Protein AF-A0A0G4L465-F1 (afdb_monomer_lite)

Organism: Verticillium longisporum (NCBI:txid100787)

Radius of gyration: 21.68 Å; chains: 1; bounding box: 48×67×60 Å

Secondary structure (DSSP, 8-state):
--TTTT------HHHHS---TTSHHHHHHHHHHGGGHHHHHHH-S---EE--SSSTTGGGHHHHHHHHHHHTTS--GGGGTTTTTS-HHHHHHHHHHHHHHHHHHHHHHHHHHHHHHHHHHHHT--HHHHHHHHHHHHSGGGG-TTHHHHHHHS-TT-EEEETT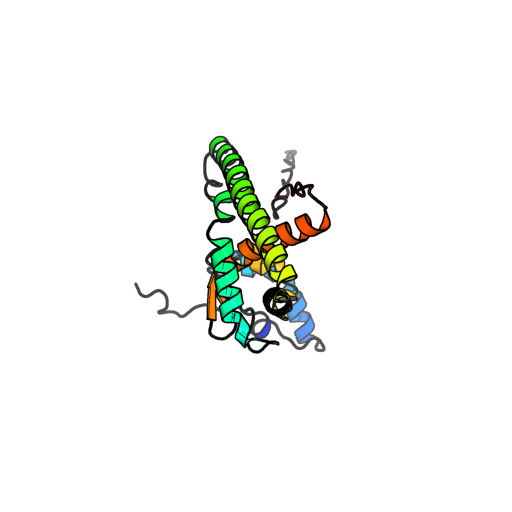EEEEHHHHHHHHHHHHHHHHHHHTTT---------S----------------

pLDDT: mean 81.12, std 19.26, range [26.03, 95.69]

Foldseek 3Di:
DPPAPPHDDDDDCVPQQQPPCPDPVNVVRCVVCVVCLLVCLQPDPAFAAELEEDFPPSVCVVVLLVVLQVLLVQQFPVQLCVCVVPDPVVNVVSNVVNVVSNVVSLVVSLVVVVVVLVVCVVVVNNDPNVVSNVRSCVGVSVVDPCNCSSLVSHDQQHWYDYPPDIDGSRSVVRSVVSVVQSVVCVVPVHDRPPPPVPPPDPPPPPPPPPDPDDDD

InterPro domains:
  IPR010730 Heterokaryon incompatibility [PF06985] (9-150)
  IPR052895 Heterokaryon Regulation/Transcriptional Modulator [PTHR24148] (9-182)

Structure (mmCIF, N/CA/C/O backbone):
data_AF-A0A0G4L465-F1
#
_entry.id   AF-A0A0G4L465-F1
#
loop_
_atom_site.group_PDB
_atom_site.id
_atom_site.type_symbol
_atom_site.label_atom_id
_atom_site.label_alt_id
_atom_site.label_comp_id
_atom_site.label_asym_id
_atom_site.label_entity_id
_atom_site.label_seq_id
_atom_site.pdbx_PDB_ins_code
_atom_site.Cartn_x
_atom_site.Cartn_y
_atom_site.Cartn_z
_atom_site.occupancy
_atom_site.B_iso_or_equiv
_atom_site.auth_seq_id
_atom_site.auth_comp_id
_atom_site.auth_asym_id
_atom_site.auth_atom_id
_atom_site.pdbx_PDB_model_num
ATOM 1 N N . MET A 1 1 ? -15.811 -5.642 -27.545 1.00 45.50 1 MET A N 1
ATOM 2 C CA . MET A 1 1 ? -14.504 -5.423 -28.207 1.00 45.50 1 MET A CA 1
ATOM 3 C C . MET A 1 1 ? -13.456 -6.043 -27.291 1.00 45.50 1 MET A C 1
ATOM 5 O O . MET A 1 1 ? -13.443 -5.670 -26.129 1.00 45.50 1 MET A O 1
ATOM 9 N N . ALA A 1 2 ? -12.711 -7.069 -27.718 1.00 57.12 2 ALA A N 1
ATOM 10 C CA . ALA A 1 2 ? -11.757 -7.751 -26.832 1.00 57.12 2 ALA A CA 1
ATOM 11 C C . ALA A 1 2 ? -10.508 -6.862 -26.661 1.00 57.12 2 ALA A C 1
ATOM 13 O O . ALA A 1 2 ? -9.849 -6.601 -27.668 1.00 57.12 2 ALA A O 1
ATOM 14 N N . PRO A 1 3 ? -10.192 -6.378 -25.447 1.00 59.38 3 PRO A N 1
ATOM 15 C CA . PRO A 1 3 ? -9.228 -5.291 -25.228 1.00 59.38 3 PRO A CA 1
ATOM 16 C C . PRO A 1 3 ? -7.754 -5.639 -25.513 1.00 59.38 3 PRO A C 1
ATOM 18 O O . PRO A 1 3 ? -6.896 -4.788 -25.330 1.00 59.38 3 PRO A O 1
ATOM 21 N N . PHE A 1 4 ? -7.445 -6.851 -25.990 1.00 69.94 4 PHE A N 1
ATOM 22 C CA . PHE A 1 4 ? -6.069 -7.359 -26.089 1.00 69.94 4 PHE A CA 1
ATOM 23 C C . PHE A 1 4 ? -5.689 -7.934 -27.462 1.00 69.94 4 PHE A C 1
ATOM 25 O O . PHE A 1 4 ? -4.715 -8.672 -27.570 1.00 69.94 4 PHE A O 1
ATOM 32 N N . LYS A 1 5 ? -6.439 -7.623 -28.530 1.00 72.12 5 LYS A N 1
ATOM 33 C CA . LYS A 1 5 ? -6.144 -8.161 -29.876 1.00 72.12 5 LYS A CA 1
ATOM 34 C C . LYS A 1 5 ? -4.782 -7.733 -30.441 1.00 72.12 5 LYS A C 1
ATOM 36 O O . LYS A 1 5 ? -4.246 -8.450 -31.276 1.00 72.12 5 LYS A O 1
ATOM 41 N N . GLU A 1 6 ? -4.238 -6.608 -29.985 1.00 81.75 6 GLU A N 1
ATOM 42 C CA . GLU A 1 6 ? -2.957 -6.052 -30.451 1.00 81.75 6 GLU A CA 1
ATOM 43 C C . GLU A 1 6 ? -1.819 -6.222 -29.425 1.00 81.75 6 GLU A C 1
ATOM 45 O O . GLU A 1 6 ? -0.728 -5.690 -29.606 1.00 81.75 6 GLU A O 1
ATOM 50 N N . GLY A 1 7 ? -2.050 -6.999 -28.358 1.00 82.25 7 GLY A N 1
ATOM 51 C CA . GLY A 1 7 ? -1.103 -7.156 -27.254 1.00 82.25 7 GLY A CA 1
ATOM 52 C C . GLY A 1 7 ? -1.156 -6.007 -26.242 1.00 82.25 7 GLY A C 1
ATOM 53 O O . GLY A 1 7 ? -1.948 -5.072 -26.365 1.00 82.25 7 GLY A O 1
ATOM 54 N N . ILE A 1 8 ? -0.335 -6.112 -25.197 1.00 87.50 8 ILE A N 1
ATOM 55 C CA . ILE A 1 8 ? -0.194 -5.093 -24.151 1.00 87.50 8 ILE A CA 1
ATOM 56 C C . ILE A 1 8 ? 1.273 -4.724 -23.982 1.00 87.50 8 ILE A C 1
ATOM 58 O O . ILE A 1 8 ? 2.155 -5.578 -24.076 1.00 87.50 8 ILE A O 1
ATOM 62 N N . TRP A 1 9 ? 1.528 -3.452 -23.696 1.00 89.19 9 TRP A N 1
ATOM 63 C CA . TRP A 1 9 ? 2.852 -2.996 -23.298 1.00 89.19 9 TRP A CA 1
ATOM 64 C C . TRP A 1 9 ? 3.051 -3.287 -21.814 1.00 89.19 9 TRP A C 1
ATOM 66 O O . TRP A 1 9 ? 2.321 -2.763 -20.974 1.00 89.19 9 TRP A O 1
ATOM 76 N N . LEU A 1 10 ? 4.041 -4.122 -21.502 1.00 90.69 10 LEU A N 1
ATOM 77 C CA . LEU A 1 10 ? 4.487 -4.381 -20.139 1.00 90.69 10 LEU A CA 1
ATOM 78 C C . LEU A 1 10 ? 5.849 -3.723 -19.936 1.00 90.69 10 LEU A C 1
ATOM 80 O O . LEU A 1 10 ? 6.749 -3.883 -20.760 1.00 90.69 10 LEU A O 1
ATOM 84 N N . TRP A 1 11 ? 5.999 -3.013 -18.824 1.00 92.50 11 TRP A N 1
ATOM 85 C CA . TRP A 1 11 ? 7.274 -2.454 -18.405 1.00 92.50 11 TRP A CA 1
ATOM 86 C C . TRP A 1 11 ? 7.660 -3.016 -17.036 1.00 92.50 11 TRP A C 1
ATOM 88 O O . TRP A 1 11 ? 6.838 -3.060 -16.124 1.00 92.50 11 TRP A O 1
ATOM 98 N N . ASN A 1 12 ? 8.908 -3.457 -16.911 1.00 90.00 12 ASN A N 1
ATOM 99 C CA . ASN A 1 12 ? 9.509 -3.981 -15.688 1.00 90.00 12 ASN A CA 1
ATOM 100 C C . ASN A 1 12 ? 10.978 -3.544 -15.688 1.00 90.00 12 ASN A C 1
ATOM 102 O O . ASN A 1 12 ? 11.689 -3.857 -16.638 1.00 90.00 12 ASN A O 1
ATOM 106 N N . ASP A 1 13 ? 11.445 -2.840 -14.660 1.00 88.00 13 ASP A N 1
ATOM 107 C CA . ASP A 1 13 ? 12.835 -2.371 -14.558 1.00 88.00 13 ASP A CA 1
ATOM 108 C C . ASP A 1 13 ? 13.862 -3.500 -14.724 1.00 88.00 13 ASP A C 1
ATOM 110 O O . ASP A 1 13 ? 14.855 -3.315 -15.426 1.00 88.00 13 ASP A O 1
ATOM 114 N N . ALA A 1 14 ? 13.600 -4.685 -14.167 1.00 87.00 14 ALA A N 1
ATOM 115 C CA . ALA A 1 14 ? 14.484 -5.844 -14.271 1.00 87.00 14 ALA A CA 1
ATOM 116 C C . ALA A 1 14 ? 14.668 -6.343 -15.717 1.00 87.00 14 ALA A C 1
ATOM 118 O O . ALA A 1 14 ? 15.694 -6.942 -16.028 1.00 87.00 14 ALA A O 1
ATOM 119 N N . LEU A 1 15 ? 13.693 -6.089 -16.599 1.00 89.12 15 LEU A N 1
ATOM 120 C CA . LEU A 1 15 ? 13.710 -6.522 -18.003 1.00 89.12 15 LEU A CA 1
ATOM 121 C C . LEU A 1 15 ? 14.000 -5.375 -18.980 1.00 89.12 15 LEU A C 1
ATOM 123 O O . LEU A 1 15 ? 14.606 -5.583 -20.028 1.00 89.12 15 LEU A O 1
ATOM 127 N N . CYS A 1 16 ? 13.535 -4.170 -18.661 1.00 90.44 16 CYS A N 1
ATOM 128 C CA . CYS A 1 16 ? 13.549 -3.012 -19.549 1.00 90.44 16 CYS A CA 1
ATOM 129 C C . CYS A 1 16 ? 14.758 -2.090 -19.336 1.00 90.44 16 CYS A C 1
ATOM 131 O O . CYS A 1 16 ? 14.972 -1.197 -20.158 1.00 90.44 16 CYS A O 1
ATOM 133 N N . ILE A 1 17 ? 15.522 -2.272 -18.254 1.00 89.12 17 ILE A N 1
ATOM 134 C CA . ILE A 1 17 ? 16.765 -1.539 -17.986 1.00 89.12 17 ILE A CA 1
ATOM 135 C C . ILE A 1 17 ? 17.938 -2.504 -18.103 1.00 89.12 17 ILE A C 1
ATOM 137 O O . ILE A 1 17 ? 17.899 -3.612 -17.565 1.00 89.12 17 ILE A O 1
ATOM 141 N N . ASN A 1 18 ? 19.009 -2.071 -18.770 1.00 91.00 18 ASN A N 1
ATOM 142 C CA . ASN A 1 18 ? 20.242 -2.845 -18.793 1.00 91.00 18 ASN A CA 1
ATOM 143 C C . ASN A 1 18 ? 20.867 -2.928 -17.383 1.00 91.00 18 ASN A C 1
ATOM 145 O O . ASN A 1 18 ? 21.387 -1.944 -16.854 1.00 91.00 18 ASN A O 1
ATOM 149 N N . GLN A 1 19 ? 20.847 -4.131 -16.803 1.00 88.38 19 GLN A N 1
ATOM 150 C CA . GLN A 1 19 ? 21.352 -4.436 -15.460 1.00 88.38 19 GLN A CA 1
ATOM 151 C C . GLN A 1 19 ? 22.886 -4.594 -15.391 1.00 88.38 19 GLN A C 1
ATOM 153 O O . GLN A 1 19 ? 23.422 -4.950 -14.348 1.00 88.38 19 GLN A O 1
ATOM 158 N N . GLN A 1 20 ? 23.631 -4.362 -16.477 1.00 91.81 20 GLN A N 1
ATOM 159 C CA . GLN A 1 20 ? 25.097 -4.464 -16.484 1.00 91.81 20 GLN A CA 1
ATOM 160 C C . GLN A 1 20 ? 25.759 -3.190 -15.937 1.00 91.81 20 GLN A C 1
ATOM 162 O O . GLN A 1 20 ? 26.352 -2.413 -16.691 1.00 91.81 20 GLN A O 1
ATOM 167 N N . TYR A 1 21 ? 25.672 -2.998 -14.618 1.00 86.75 21 TYR A N 1
ATOM 168 C CA . TYR A 1 21 ? 26.148 -1.811 -13.888 1.00 86.75 21 TYR A CA 1
ATOM 169 C C . TYR A 1 21 ? 27.647 -1.500 -14.052 1.00 86.75 21 TYR A C 1
ATOM 171 O O . TYR A 1 21 ? 28.074 -0.386 -13.772 1.00 86.75 21 TYR A O 1
ATOM 179 N N . GLU A 1 22 ? 28.448 -2.455 -14.521 1.00 93.06 22 GLU A N 1
ATOM 180 C CA . GLU A 1 22 ? 29.900 -2.301 -14.696 1.00 93.06 22 GLU A CA 1
ATOM 181 C C . GLU A 1 22 ? 30.302 -1.899 -16.124 1.00 93.06 22 GLU A C 1
ATOM 183 O O . GLU A 1 22 ? 31.450 -1.536 -16.376 1.00 93.06 22 GLU A O 1
ATOM 188 N N . THR A 1 23 ? 29.369 -1.952 -17.079 1.00 94.81 23 THR A N 1
ATOM 189 C CA . THR A 1 23 ? 29.648 -1.653 -18.490 1.00 94.81 23 THR A CA 1
ATOM 190 C C . THR A 1 23 ? 29.252 -0.224 -18.844 1.00 94.81 23 THR A C 1
ATOM 192 O O . THR A 1 23 ? 28.237 0.288 -18.370 1.00 94.81 23 THR A O 1
ATOM 195 N N . GLU A 1 24 ? 29.993 0.413 -19.754 1.00 94.06 24 GLU A N 1
ATOM 196 C CA . GLU A 1 24 ? 29.655 1.758 -20.245 1.00 94.06 24 GLU A CA 1
ATOM 197 C C . GLU A 1 24 ? 28.245 1.807 -20.861 1.00 94.06 24 GLU A C 1
ATOM 199 O O . GLU A 1 24 ? 27.477 2.738 -20.612 1.00 94.06 24 GLU A O 1
ATOM 204 N N . ALA A 1 25 ? 27.873 0.776 -21.626 1.00 91.19 25 ALA A N 1
ATOM 205 C CA . ALA A 1 25 ? 26.551 0.671 -22.234 1.00 91.19 25 ALA A CA 1
ATOM 206 C C . ALA A 1 25 ? 25.431 0.566 -21.183 1.00 91.19 25 ALA A C 1
ATOM 208 O O . ALA A 1 25 ? 24.398 1.221 -21.333 1.00 91.19 25 ALA A O 1
ATOM 209 N N . GLY A 1 26 ? 25.638 -0.217 -20.118 1.00 92.19 26 GLY A N 1
ATOM 210 C CA . GLY A 1 26 ? 24.690 -0.338 -19.009 1.00 92.19 26 GLY A CA 1
ATOM 211 C C . GLY A 1 26 ? 24.535 0.968 -18.236 1.00 92.19 26 GLY A C 1
ATOM 212 O O . GLY A 1 26 ? 23.417 1.456 -18.074 1.00 92.19 26 GLY A O 1
ATOM 213 N N . LEU A 1 27 ? 25.649 1.602 -17.863 1.00 91.75 27 LEU A N 1
ATOM 214 C CA . LEU A 1 27 ? 25.648 2.899 -17.179 1.00 91.75 27 LEU A CA 1
ATOM 215 C C . LEU A 1 27 ? 24.933 3.986 -17.998 1.00 91.75 27 LEU A C 1
ATOM 217 O O . LEU A 1 27 ? 24.146 4.764 -17.455 1.00 91.75 27 LEU A O 1
ATOM 221 N N . LYS A 1 28 ? 25.159 4.023 -19.318 1.00 93.44 28 LYS A N 1
ATOM 222 C CA . LYS A 1 28 ? 24.514 4.984 -20.223 1.00 93.44 28 LYS A CA 1
ATOM 223 C C . LYS A 1 28 ? 23.006 4.759 -20.342 1.00 93.44 28 LYS A C 1
ATOM 225 O O . LYS A 1 28 ? 22.253 5.734 -20.364 1.00 93.44 28 LYS A O 1
ATOM 230 N N . ASP A 1 29 ? 22.555 3.507 -20.426 1.00 92.06 29 ASP A N 1
ATOM 231 C CA . ASP A 1 29 ? 21.123 3.200 -20.470 1.00 92.06 29 ASP A CA 1
ATOM 232 C C . ASP A 1 29 ? 20.434 3.558 -19.148 1.00 92.06 29 ASP A C 1
ATOM 234 O O . ASP A 1 29 ? 19.411 4.241 -19.156 1.00 92.06 29 ASP A O 1
ATOM 238 N N . GLN A 1 30 ? 21.037 3.218 -18.009 1.00 87.19 30 GLN A N 1
ATOM 239 C CA . GLN A 1 30 ? 20.513 3.579 -16.690 1.00 87.19 30 GLN A CA 1
ATOM 240 C C . GLN A 1 30 ? 20.402 5.096 -16.517 1.00 87.19 30 GLN A C 1
ATOM 242 O O . GLN A 1 30 ? 19.341 5.598 -16.150 1.00 87.19 30 GLN A O 1
ATOM 247 N N . ALA A 1 31 ? 21.446 5.853 -16.869 1.00 90.25 31 ALA A N 1
ATOM 248 C CA . ALA A 1 31 ? 21.413 7.316 -16.813 1.00 90.25 31 ALA A CA 1
ATOM 249 C C . ALA A 1 31 ? 20.266 7.920 -17.649 1.00 90.25 31 ALA A C 1
ATOM 251 O O . ALA A 1 31 ? 19.737 8.978 -17.306 1.00 90.25 31 ALA A O 1
ATOM 252 N N . ARG A 1 32 ? 19.850 7.235 -18.723 1.00 90.69 32 ARG A N 1
ATOM 253 C CA . ARG A 1 32 ? 18.713 7.625 -19.563 1.00 90.69 32 ARG A CA 1
ATOM 254 C C . ARG A 1 32 ? 17.363 7.180 -18.990 1.00 90.69 32 ARG A C 1
ATOM 256 O O . ARG A 1 32 ? 16.398 7.928 -19.117 1.00 90.69 32 ARG A O 1
ATOM 263 N N . GLN A 1 33 ? 17.274 5.990 -18.399 1.00 89.44 33 GLN A N 1
ATOM 264 C CA . GLN A 1 33 ? 16.018 5.385 -17.936 1.00 89.44 33 GLN A CA 1
ATOM 265 C C . GLN A 1 33 ? 15.588 5.867 -16.545 1.00 89.44 33 GLN A C 1
ATOM 267 O O . GLN A 1 33 ? 14.407 6.134 -16.335 1.00 89.44 33 GLN A O 1
ATOM 272 N N . LEU A 1 34 ? 16.519 6.041 -15.599 1.00 87.12 34 LEU A N 1
ATOM 273 C CA . LEU A 1 34 ? 16.191 6.419 -14.214 1.00 87.12 34 LEU A CA 1
ATOM 274 C C . LEU A 1 34 ? 15.403 7.748 -14.114 1.00 87.12 34 LEU A C 1
ATOM 276 O O . LEU A 1 34 ? 14.466 7.822 -13.318 1.00 87.12 34 LEU A O 1
ATOM 280 N N . PRO A 1 35 ? 15.666 8.787 -14.936 1.00 90.25 35 PRO A N 1
ATOM 281 C CA . PRO A 1 35 ? 14.833 9.993 -14.951 1.00 90.25 35 PRO A CA 1
ATOM 282 C C . PRO A 1 35 ? 13.395 9.768 -15.450 1.00 90.25 35 PRO A C 1
ATOM 284 O O . PRO A 1 35 ? 12.509 10.574 -15.156 1.00 90.25 35 PRO A O 1
ATOM 287 N N . LEU A 1 36 ? 13.147 8.694 -16.207 1.00 91.50 36 LEU A N 1
ATOM 288 C CA . LEU A 1 36 ? 11.851 8.396 -16.822 1.00 91.50 36 LEU A CA 1
ATOM 289 C C . LEU A 1 36 ? 10.892 7.660 -15.882 1.00 91.50 36 LEU A C 1
ATOM 291 O O . LEU A 1 36 ? 9.701 7.625 -16.168 1.00 91.50 36 LEU A O 1
ATOM 295 N N . MET A 1 37 ? 11.360 7.134 -14.748 1.00 89.38 37 MET A N 1
ATOM 296 C CA . MET A 1 37 ? 10.556 6.321 -13.820 1.00 89.38 37 MET A CA 1
ATOM 297 C C . MET A 1 37 ? 9.232 6.988 -13.430 1.00 89.38 37 MET A C 1
ATOM 299 O O . MET A 1 37 ? 8.157 6.409 -13.570 1.00 89.38 37 MET A O 1
ATOM 303 N N . SER A 1 38 ? 9.296 8.260 -13.035 1.00 87.00 38 SER A N 1
ATOM 304 C CA . SER A 1 38 ? 8.104 9.035 -12.670 1.00 87.00 38 SER A CA 1
ATOM 305 C C . SER A 1 38 ? 7.128 9.266 -13.832 1.00 87.00 38 SER A C 1
ATOM 307 O O . SER A 1 38 ? 5.939 9.487 -13.601 1.00 87.00 38 SER A O 1
ATOM 309 N N . VAL A 1 39 ? 7.620 9.249 -15.075 1.00 92.44 39 VAL A N 1
ATOM 310 C CA . VAL A 1 39 ? 6.803 9.363 -16.289 1.00 92.44 39 VAL A CA 1
ATOM 311 C C . VAL A 1 39 ? 6.156 8.019 -16.598 1.00 92.44 39 VAL A C 1
ATOM 313 O O . VAL A 1 39 ? 4.959 7.986 -16.863 1.00 92.44 39 VAL A O 1
ATOM 316 N N . ILE A 1 40 ? 6.917 6.929 -16.491 1.00 93.19 40 ILE A N 1
ATOM 317 C CA . ILE A 1 40 ? 6.459 5.559 -16.742 1.00 93.19 40 ILE A CA 1
ATOM 318 C C . ILE A 1 40 ? 5.296 5.210 -15.813 1.00 93.19 40 ILE A C 1
ATOM 320 O O . ILE A 1 40 ? 4.210 4.914 -16.301 1.00 93.19 40 ILE A O 1
ATOM 324 N N . TYR A 1 41 ? 5.468 5.335 -14.492 1.00 93.06 41 TYR A N 1
ATOM 325 C CA . TYR A 1 41 ? 4.393 5.010 -13.546 1.00 93.06 41 TYR A CA 1
ATOM 326 C C . TYR A 1 41 ? 3.167 5.917 -13.711 1.00 93.06 41 TYR A C 1
ATOM 328 O O . TYR A 1 41 ? 2.040 5.456 -13.585 1.00 93.06 41 TYR A O 1
ATOM 336 N N . ARG A 1 42 ? 3.363 7.199 -14.046 1.00 90.88 42 ARG A N 1
ATOM 337 C CA . ARG A 1 42 ? 2.257 8.147 -14.267 1.00 90.88 42 ARG A CA 1
ATOM 338 C C . ARG A 1 42 ? 1.453 7.844 -15.532 1.00 90.88 42 ARG A C 1
ATOM 340 O O . ARG A 1 42 ? 0.269 8.157 -15.580 1.00 90.88 42 ARG A O 1
ATOM 347 N N . GLN A 1 43 ? 2.107 7.344 -16.576 1.00 92.50 43 GLN A N 1
ATOM 348 C CA . GLN A 1 43 ? 1.474 7.036 -17.862 1.00 92.50 43 GLN A CA 1
ATOM 349 C C . GLN A 1 43 ? 0.985 5.588 -17.951 1.00 92.50 43 GLN A C 1
ATOM 351 O O . GLN A 1 43 ? 0.262 5.252 -18.888 1.00 92.50 43 GLN A O 1
ATOM 356 N N . ALA A 1 44 ? 1.368 4.733 -17.002 1.00 93.06 44 ALA A N 1
ATOM 357 C CA . ALA A 1 44 ? 0.903 3.361 -16.938 1.00 93.06 44 ALA A CA 1
ATOM 358 C C . ALA A 1 44 ? -0.623 3.321 -16.772 1.00 93.06 44 ALA A C 1
ATOM 360 O O . ALA A 1 44 ? -1.185 3.971 -15.894 1.00 93.06 44 ALA A O 1
ATOM 361 N N . GLY A 1 45 ? -1.300 2.529 -17.608 1.00 90.38 45 GLY A N 1
ATOM 362 C CA . GLY A 1 45 ? -2.745 2.314 -17.475 1.00 90.38 45 GLY A CA 1
ATOM 363 C C . GLY A 1 45 ? -3.112 1.501 -16.230 1.00 90.38 45 GLY A C 1
ATOM 364 O O . GLY A 1 45 ? -4.214 1.634 -15.707 1.00 90.38 45 GLY A O 1
ATOM 365 N N . ASN A 1 46 ? -2.191 0.664 -15.752 1.00 91.69 46 ASN A N 1
ATOM 366 C CA . ASN A 1 46 ? -2.297 -0.039 -14.484 1.00 91.69 46 ASN A CA 1
ATOM 367 C C . ASN A 1 46 ? -0.892 -0.324 -13.942 1.00 91.69 46 ASN A C 1
ATOM 369 O O . ASN A 1 46 ? 0.044 -0.515 -14.722 1.00 91.69 46 ASN A O 1
ATOM 373 N N . ILE A 1 47 ? -0.762 -0.389 -12.621 1.00 95.00 47 ILE A N 1
ATOM 374 C CA . ILE A 1 47 ? 0.466 -0.801 -11.941 1.00 95.00 47 ILE A CA 1
ATOM 375 C C . ILE A 1 47 ? 0.174 -2.132 -11.267 1.00 95.00 47 ILE A C 1
ATOM 377 O O . ILE A 1 47 ? -0.813 -2.270 -10.550 1.00 95.00 47 ILE A O 1
ATOM 381 N N . ILE A 1 48 ? 1.023 -3.115 -11.538 1.00 94.69 48 ILE A N 1
ATOM 382 C CA . ILE A 1 48 ? 0.941 -4.437 -10.935 1.00 94.69 48 ILE A CA 1
ATOM 383 C C . ILE A 1 48 ? 2.065 -4.525 -9.913 1.00 94.69 48 ILE A C 1
ATOM 385 O O . ILE A 1 48 ? 3.239 -4.468 -10.278 1.00 94.69 48 ILE A O 1
ATOM 389 N N . ILE A 1 49 ? 1.699 -4.649 -8.642 1.00 94.81 49 ILE A N 1
ATOM 390 C CA . ILE A 1 49 ? 2.654 -4.758 -7.548 1.00 94.81 49 ILE A CA 1
ATOM 391 C C . ILE A 1 49 ? 3.036 -6.225 -7.405 1.00 94.81 49 ILE A C 1
ATOM 393 O O . ILE A 1 49 ? 2.182 -7.074 -7.178 1.00 94.81 49 ILE A O 1
ATOM 397 N N . HIS A 1 50 ? 4.321 -6.534 -7.521 1.00 92.00 50 HIS A N 1
ATOM 398 C CA . HIS A 1 50 ? 4.820 -7.894 -7.351 1.00 92.00 50 HIS A CA 1
ATOM 399 C C . HIS A 1 50 ? 5.686 -7.966 -6.094 1.00 92.00 50 HIS A C 1
ATOM 401 O O . HIS A 1 50 ? 6.901 -7.759 -6.151 1.00 92.00 50 HIS A O 1
ATOM 407 N N . ALA A 1 51 ? 5.063 -8.281 -4.959 1.00 89.31 51 ALA A N 1
ATOM 408 C CA . ALA A 1 51 ? 5.735 -8.364 -3.664 1.00 89.31 51 ALA A CA 1
ATOM 409 C C . ALA A 1 51 ? 6.618 -9.618 -3.513 1.00 89.31 51 ALA A C 1
ATOM 411 O O . ALA A 1 51 ? 7.400 -9.709 -2.569 1.00 89.31 51 ALA A O 1
ATOM 412 N N . GLY A 1 52 ? 6.553 -10.547 -4.475 1.00 81.56 52 GLY A N 1
ATOM 413 C CA . GLY A 1 52 ? 7.347 -11.777 -4.481 1.00 81.56 52 GLY A CA 1
ATOM 414 C C . GLY A 1 52 ? 6.710 -12.902 -3.667 1.00 81.56 52 GLY A C 1
ATOM 415 O O . GLY A 1 52 ? 5.828 -12.663 -2.846 1.00 81.56 52 GLY A O 1
ATOM 416 N N . GLY A 1 53 ? 7.164 -14.129 -3.915 1.00 74.88 53 GLY A N 1
ATOM 417 C CA . GLY A 1 53 ? 6.847 -15.329 -3.132 1.00 74.88 53 GLY A CA 1
ATOM 418 C C . GLY A 1 53 ? 8.134 -16.040 -2.704 1.00 74.88 53 GLY A C 1
ATOM 419 O O . GLY A 1 53 ? 9.218 -15.691 -3.177 1.00 74.88 53 GLY A O 1
ATOM 420 N N . GLY A 1 54 ? 8.021 -17.017 -1.809 1.00 63.03 54 GLY A N 1
ATOM 421 C CA . GLY A 1 54 ? 9.129 -17.832 -1.307 1.00 63.03 54 GLY A CA 1
ATOM 422 C C . GLY A 1 54 ? 10.100 -17.106 -0.371 1.00 63.03 54 GLY A C 1
ATOM 423 O O . GLY A 1 54 ? 11.260 -17.505 -0.281 1.00 63.03 54 GLY A O 1
ATOM 424 N N . TYR A 1 55 ? 9.664 -16.027 0.290 1.00 63.41 55 TYR A N 1
ATOM 425 C CA . TYR A 1 55 ? 10.435 -15.395 1.369 1.00 63.41 55 TYR A CA 1
ATOM 426 C C . TYR A 1 55 ? 10.247 -16.172 2.689 1.00 63.41 55 TYR A C 1
ATOM 428 O O . TYR A 1 55 ? 9.439 -17.098 2.737 1.00 63.41 55 TYR A O 1
ATOM 436 N N . HIS A 1 56 ? 11.005 -15.858 3.747 1.00 59.62 56 HIS A N 1
ATOM 437 C CA . HIS A 1 56 ? 10.846 -16.521 5.053 1.00 59.62 56 HIS A CA 1
ATOM 438 C C . HIS A 1 56 ? 9.361 -16.573 5.468 1.00 59.62 56 HIS A C 1
ATOM 440 O O . HIS A 1 56 ? 8.650 -15.586 5.294 1.00 59.62 56 HIS A O 1
ATOM 446 N N . HIS A 1 57 ? 8.896 -17.741 5.930 1.00 64.31 57 HIS A N 1
ATOM 447 C CA . HIS A 1 57 ? 7.504 -17.977 6.340 1.00 64.31 57 HIS A CA 1
ATOM 448 C C . HIS A 1 57 ? 6.434 -17.600 5.288 1.00 64.31 57 HIS A C 1
ATOM 450 O O . HIS A 1 57 ? 5.356 -17.118 5.625 1.00 64.31 57 HIS A O 1
ATOM 456 N N . ASP A 1 58 ? 6.684 -17.860 3.993 1.00 74.44 58 ASP A N 1
ATOM 457 C CA . ASP A 1 58 ? 5.700 -17.577 2.927 1.00 74.44 58 ASP A CA 1
ATOM 458 C C . ASP A 1 58 ? 4.354 -18.306 3.119 1.00 74.44 58 ASP A C 1
ATOM 460 O O . ASP A 1 58 ? 3.341 -17.847 2.590 1.00 74.44 58 ASP A O 1
ATOM 464 N N . GLU A 1 59 ? 4.337 -19.388 3.908 1.00 83.69 59 GLU A N 1
ATOM 465 C CA . GLU A 1 59 ? 3.136 -20.129 4.328 1.00 83.69 59 GLU A CA 1
ATOM 466 C C . GLU A 1 59 ? 2.100 -19.239 5.034 1.00 83.69 59 GLU A C 1
ATOM 468 O O . GLU A 1 59 ? 0.903 -19.498 4.920 1.00 83.69 59 GLU A O 1
ATOM 473 N N . ASP A 1 60 ? 2.540 -18.151 5.675 1.00 87.56 60 ASP A N 1
ATOM 474 C CA . ASP A 1 60 ? 1.670 -17.209 6.388 1.00 87.56 60 ASP A CA 1
ATOM 475 C C . ASP A 1 60 ? 1.157 -16.069 5.515 1.00 87.56 60 ASP A C 1
ATOM 477 O O . ASP A 1 60 ? 0.269 -15.319 5.920 1.00 87.56 60 ASP A O 1
ATOM 481 N N . THR A 1 61 ? 1.680 -15.925 4.297 1.00 89.75 61 THR A N 1
ATOM 482 C CA . THR A 1 61 ? 1.253 -14.877 3.360 1.00 89.75 61 THR A CA 1
ATOM 483 C C . THR A 1 61 ? -0.263 -14.846 3.137 1.00 89.75 61 THR A C 1
ATOM 485 O O . THR A 1 61 ? -0.812 -13.744 3.176 1.00 89.75 61 THR A O 1
ATOM 488 N N . PRO A 1 62 ? -0.975 -15.981 2.937 1.00 91.62 62 PRO A N 1
ATOM 489 C CA . PRO A 1 62 ? -2.434 -15.960 2.845 1.00 91.62 62 PRO A CA 1
ATOM 490 C C . PRO A 1 62 ? -3.079 -15.312 4.069 1.00 91.62 62 PRO A C 1
ATOM 492 O O . PRO A 1 62 ? -3.883 -14.395 3.920 1.00 91.62 62 PRO A O 1
ATOM 495 N N . TRP A 1 63 ? -2.664 -15.731 5.268 1.00 91.62 63 TRP A N 1
ATOM 496 C CA . TRP A 1 63 ? -3.193 -15.204 6.521 1.00 91.62 63 TRP A CA 1
ATOM 497 C C . TRP A 1 63 ? -2.896 -13.708 6.676 1.00 91.62 63 TRP A C 1
ATOM 499 O O . TRP A 1 63 ? -3.794 -12.940 7.007 1.00 91.62 63 TRP A O 1
ATOM 509 N N . VAL A 1 64 ? -1.673 -13.261 6.367 1.00 92.31 64 VAL A N 1
ATOM 510 C CA . VAL A 1 64 ? -1.304 -11.837 6.425 1.00 92.31 64 VAL A CA 1
ATOM 511 C C . VAL A 1 64 ? -2.180 -11.002 5.490 1.00 92.31 64 VAL A C 1
ATOM 513 O O . VAL A 1 64 ? -2.661 -9.937 5.877 1.00 92.31 64 VAL A O 1
ATOM 516 N N . LEU A 1 65 ? -2.402 -11.464 4.257 1.00 92.94 65 LEU A N 1
ATOM 517 C CA . LEU A 1 65 ? -3.227 -10.743 3.290 1.00 92.94 65 LEU A CA 1
ATOM 518 C C . LEU A 1 65 ? -4.704 -10.717 3.700 1.00 92.94 65 LEU A C 1
ATOM 520 O O . LEU A 1 65 ? -5.346 -9.674 3.563 1.00 92.94 65 LEU A O 1
ATOM 524 N N . GLU A 1 66 ? -5.231 -11.824 4.227 1.00 93.06 66 GLU A N 1
ATOM 525 C CA . GLU A 1 66 ? -6.579 -11.887 4.801 1.00 93.06 66 GLU A CA 1
ATOM 526 C C . GLU A 1 66 ? -6.726 -10.932 5.988 1.00 93.06 66 GLU A C 1
ATOM 528 O O . GLU A 1 66 ? -7.673 -10.147 6.028 1.00 93.06 66 GLU A O 1
ATOM 533 N N . TYR A 1 67 ? -5.750 -10.918 6.896 1.00 92.69 67 TYR A N 1
ATOM 534 C CA . TYR A 1 67 ? -5.732 -10.030 8.052 1.00 92.69 67 TYR A CA 1
ATOM 535 C C . TYR A 1 67 ? -5.701 -8.553 7.637 1.00 92.69 67 TYR A C 1
ATOM 537 O O . TYR A 1 67 ? -6.532 -7.761 8.081 1.00 92.69 67 TYR A O 1
ATOM 545 N N . LEU A 1 68 ? -4.802 -8.166 6.722 1.00 94.19 68 LEU A N 1
ATOM 546 C CA . LEU A 1 68 ? -4.733 -6.799 6.187 1.00 94.19 68 LEU A CA 1
ATOM 547 C C . LEU A 1 68 ? -6.042 -6.391 5.493 1.00 94.19 68 LEU A C 1
ATOM 549 O O . LEU A 1 68 ? -6.480 -5.241 5.601 1.00 94.19 68 LEU A O 1
ATOM 553 N N . GLN A 1 69 ? -6.690 -7.329 4.801 1.00 93.00 69 GLN A N 1
ATOM 554 C CA . GLN A 1 69 ? -7.995 -7.104 4.195 1.00 93.00 69 GLN A CA 1
ATOM 555 C C . GLN A 1 69 ? -9.077 -6.874 5.247 1.00 93.00 69 GLN A C 1
ATOM 557 O O . GLN A 1 69 ? -9.831 -5.912 5.101 1.00 93.00 69 GLN A O 1
ATOM 562 N N . GLU A 1 70 ? -9.136 -7.705 6.289 1.00 91.56 70 GLU A N 1
ATOM 563 C CA . GLU A 1 70 ? -10.105 -7.619 7.383 1.00 91.56 70 GLU A CA 1
ATOM 564 C C . GLU A 1 70 ? -10.011 -6.275 8.113 1.00 91.56 70 GLU A C 1
ATOM 566 O O . GLU A 1 70 ? -11.002 -5.543 8.212 1.00 91.56 70 GLU A O 1
ATOM 571 N N . ILE A 1 71 ? -8.810 -5.895 8.552 1.00 90.88 71 ILE A N 1
ATOM 572 C CA . ILE A 1 71 ? -8.616 -4.644 9.293 1.00 90.88 71 ILE A CA 1
ATOM 573 C C . ILE A 1 71 ? -8.851 -3.418 8.396 1.00 90.88 71 ILE A C 1
ATOM 575 O O . ILE A 1 71 ? -9.381 -2.399 8.840 1.00 90.88 71 ILE A O 1
ATOM 579 N N . GLY A 1 72 ? -8.535 -3.530 7.103 1.00 89.81 72 GLY A N 1
ATOM 580 C CA . GLY A 1 72 ? -8.706 -2.470 6.112 1.00 89.81 72 GLY A CA 1
ATOM 581 C C . GLY A 1 72 ? -10.135 -2.302 5.577 1.00 89.81 72 GLY A C 1
ATOM 582 O O . GLY A 1 72 ? -10.379 -1.366 4.810 1.00 89.81 72 GLY A O 1
ATOM 583 N N . VAL A 1 73 ? -11.103 -3.163 5.935 1.00 87.00 73 VAL A N 1
ATOM 584 C CA . VAL A 1 73 ? -12.482 -3.083 5.396 1.00 87.00 73 VAL A CA 1
ATOM 585 C C . VAL A 1 73 ? -13.139 -1.738 5.717 1.00 87.00 73 VAL A C 1
ATOM 587 O O . VAL A 1 73 ? -13.783 -1.136 4.845 1.00 87.00 73 VAL A O 1
ATOM 590 N N . ASN A 1 74 ? -12.953 -1.269 6.955 1.00 85.81 74 ASN A N 1
ATOM 591 C CA . ASN A 1 74 ? -13.613 -0.083 7.505 1.00 85.81 74 ASN A CA 1
ATOM 592 C C . ASN A 1 74 ? -12.739 1.182 7.474 1.00 85.81 74 ASN A C 1
ATOM 594 O O . ASN A 1 74 ? -13.222 2.260 7.812 1.00 85.81 74 ASN A O 1
ATOM 598 N N . TYR A 1 75 ? -11.480 1.080 7.041 1.00 91.44 75 TYR A N 1
ATOM 599 C CA . TYR A 1 75 ? -10.543 2.202 6.963 1.00 91.44 75 TYR A CA 1
ATOM 600 C C . TYR A 1 75 ? -10.131 2.470 5.510 1.00 91.44 75 TYR A C 1
ATOM 602 O O . TYR A 1 75 ? -9.017 2.174 5.100 1.00 91.44 75 TYR A O 1
ATOM 610 N N . ARG A 1 76 ? -11.051 2.998 4.692 1.00 89.81 76 ARG A N 1
ATOM 611 C CA . ARG A 1 76 ? -10.807 3.214 3.252 1.00 89.81 76 ARG A CA 1
ATOM 612 C C . ARG A 1 76 ? -10.228 4.594 2.974 1.00 89.81 76 ARG A C 1
ATOM 614 O O . ARG A 1 76 ? -10.977 5.564 2.863 1.00 89.81 76 ARG A O 1
ATOM 621 N N . THR A 1 77 ? -8.914 4.697 2.826 1.00 89.69 77 THR A N 1
ATOM 622 C CA . THR A 1 77 ? -8.257 6.004 2.647 1.00 89.69 77 THR A CA 1
ATOM 623 C C . THR A 1 77 ? -8.630 6.717 1.344 1.00 89.69 77 THR A C 1
ATOM 625 O O . THR A 1 77 ? -8.618 7.943 1.301 1.00 89.69 77 THR A O 1
ATOM 628 N N . GLU A 1 78 ? -9.077 5.998 0.312 1.00 87.50 78 GLU A N 1
ATOM 629 C CA . GLU A 1 78 ? -9.581 6.591 -0.937 1.00 87.50 78 GLU A CA 1
ATOM 630 C C . GLU A 1 78 ? -10.835 7.436 -0.717 1.00 87.50 78 GLU A C 1
ATOM 632 O O . GLU A 1 78 ? -11.112 8.347 -1.496 1.00 87.50 78 GLU A O 1
ATOM 637 N N . TYR A 1 79 ? -11.579 7.172 0.362 1.00 86.38 79 TYR A N 1
ATOM 638 C CA . TYR A 1 79 ? -12.707 8.009 0.749 1.00 86.38 79 TYR A CA 1
ATOM 639 C C . TYR A 1 79 ? -12.273 9.442 1.063 1.00 86.38 79 TYR A C 1
ATOM 641 O O . TYR A 1 79 ? -13.090 10.342 0.983 1.00 86.38 79 TYR A O 1
ATOM 649 N N . TYR A 1 80 ? -11.001 9.698 1.372 1.00 87.06 80 TYR A N 1
ATOM 650 C CA . TYR A 1 80 ? -10.512 11.059 1.571 1.00 87.06 80 TYR A CA 1
ATOM 651 C C . TYR A 1 80 ? -10.551 11.885 0.274 1.00 87.06 80 TYR A C 1
ATOM 653 O O . TYR A 1 80 ? -10.977 13.039 0.2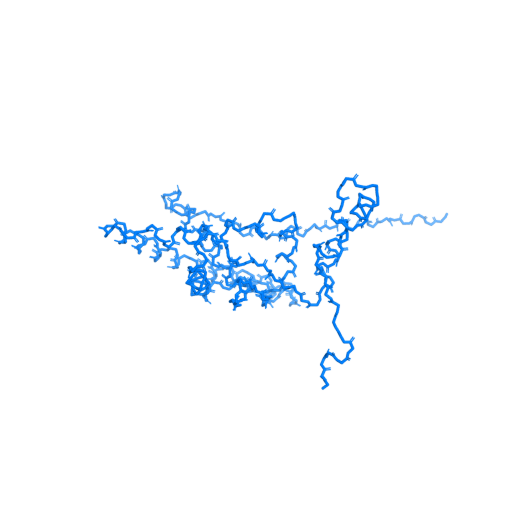81 1.00 87.06 80 TYR A O 1
ATOM 661 N N . GLU A 1 81 ? -10.167 11.277 -0.851 1.00 85.38 81 GLU A N 1
ATOM 662 C CA . GLU A 1 81 ? -9.973 11.955 -2.143 1.00 85.38 81 GLU A CA 1
ATOM 663 C C . GLU A 1 81 ? -11.159 11.772 -3.110 1.00 85.38 81 GLU A C 1
ATOM 665 O O . GLU A 1 81 ? -11.161 12.320 -4.211 1.00 85.38 81 GLU A O 1
ATOM 670 N N . ALA A 1 82 ? -12.207 11.040 -2.709 1.00 88.62 82 ALA A N 1
ATOM 671 C CA . ALA A 1 82 ? -13.300 10.636 -3.602 1.00 88.62 82 ALA A CA 1
ATOM 672 C C . ALA A 1 82 ? -14.043 11.800 -4.294 1.00 88.62 82 ALA A C 1
ATOM 674 O O . ALA A 1 82 ? -14.572 11.615 -5.390 1.00 88.62 82 ALA A O 1
ATOM 675 N N . LEU A 1 83 ? -14.073 12.996 -3.689 1.00 91.88 83 LEU A N 1
ATOM 676 C CA . LEU A 1 83 ? -14.705 14.200 -4.254 1.00 91.88 83 LEU A CA 1
ATOM 677 C C . LEU A 1 83 ? -13.707 15.309 -4.614 1.00 91.88 83 LEU A C 1
ATOM 679 O O . LEU A 1 83 ? -14.095 16.468 -4.746 1.00 91.88 83 LEU A O 1
ATOM 683 N N . ASP A 1 84 ? -12.435 14.981 -4.834 1.00 90.06 84 ASP A N 1
ATOM 684 C CA . ASP A 1 84 ? -11.409 15.969 -5.198 1.00 90.06 84 ASP A CA 1
ATOM 685 C C . ASP A 1 84 ? -11.676 16.683 -6.533 1.00 90.06 84 ASP A C 1
ATOM 687 O O . ASP A 1 84 ? -11.155 17.772 -6.776 1.00 90.06 84 ASP A O 1
ATOM 691 N N . HIS A 1 85 ? -12.503 16.089 -7.394 1.00 91.12 85 HIS A N 1
ATOM 692 C CA . HIS A 1 85 ? -12.937 16.678 -8.663 1.00 91.12 85 HIS A CA 1
ATOM 693 C C . HIS A 1 85 ? -14.191 17.560 -8.546 1.00 91.12 85 HIS A C 1
ATOM 695 O O . HIS A 1 85 ? -14.598 18.164 -9.538 1.00 91.12 85 HIS A O 1
ATOM 701 N N . ALA A 1 86 ? -14.824 17.619 -7.371 1.00 93.38 86 ALA A N 1
ATOM 702 C CA . ALA A 1 86 ? -15.996 18.454 -7.137 1.00 93.38 86 ALA A CA 1
ATOM 703 C C . ALA A 1 86 ? -15.622 19.943 -7.005 1.00 93.38 86 ALA A C 1
ATOM 705 O O . ALA A 1 86 ? -14.452 20.330 -7.032 1.00 93.38 86 ALA A O 1
ATOM 706 N N . GLU A 1 87 ? -16.635 20.800 -6.842 1.00 95.69 87 GLU A N 1
ATOM 707 C CA . GLU A 1 87 ? -16.420 22.211 -6.509 1.00 95.69 87 GLU A CA 1
ATOM 708 C C . GLU A 1 87 ? -15.523 22.339 -5.256 1.00 95.69 87 GLU A C 1
ATOM 710 O O . GLU A 1 87 ? -15.699 21.562 -4.313 1.00 95.69 87 GLU A O 1
ATOM 715 N N . PRO A 1 88 ? -14.588 23.313 -5.189 1.00 95.19 88 PRO A N 1
ATOM 716 C CA . PRO A 1 88 ? -13.640 23.431 -4.078 1.00 95.19 88 PRO A CA 1
ATOM 717 C C . PRO A 1 88 ? -14.256 23.404 -2.672 1.00 95.19 88 PRO A C 1
ATOM 719 O O . PRO A 1 88 ? -13.655 22.857 -1.749 1.00 95.19 88 PRO A O 1
ATOM 722 N N . THR A 1 89 ? -15.445 23.981 -2.500 1.00 95.56 89 THR A N 1
ATOM 723 C CA . THR A 1 89 ? -16.204 23.976 -1.240 1.00 95.56 89 THR A CA 1
ATOM 724 C C . THR A 1 89 ? -16.669 22.568 -0.871 1.00 95.56 89 THR A C 1
ATOM 726 O O . THR A 1 89 ? -16.420 22.116 0.244 1.00 95.56 89 THR A O 1
ATOM 729 N N . ILE A 1 90 ? -17.258 21.843 -1.825 1.00 94.44 90 ILE A N 1
ATOM 730 C CA . ILE A 1 90 ? -17.707 20.453 -1.667 1.00 94.44 90 ILE A CA 1
ATOM 731 C C . ILE A 1 90 ? -16.515 19.536 -1.384 1.00 94.44 90 ILE A C 1
ATOM 733 O O . ILE A 1 90 ? -16.559 18.761 -0.431 1.00 94.44 90 ILE A O 1
ATOM 737 N N . ALA A 1 91 ? -15.436 19.654 -2.163 1.00 93.00 91 ALA A N 1
ATOM 738 C CA . ALA A 1 91 ? -14.218 18.871 -1.971 1.00 93.00 91 ALA A CA 1
ATOM 739 C C . ALA A 1 91 ? -13.619 19.097 -0.570 1.00 93.00 91 ALA A C 1
ATOM 741 O O . ALA A 1 91 ? -13.232 18.147 0.110 1.00 93.00 91 ALA A O 1
ATOM 742 N N . HIS A 1 92 ? -13.593 20.350 -0.100 1.00 93.75 92 HIS A N 1
ATOM 743 C CA . HIS A 1 92 ? -13.123 20.687 1.242 1.00 93.75 92 HIS A CA 1
ATOM 744 C C . HIS A 1 92 ? -14.006 20.081 2.341 1.00 93.75 92 HIS A C 1
ATOM 746 O O . HIS A 1 92 ? -13.488 19.409 3.234 1.00 93.75 92 HIS A O 1
ATOM 752 N N . SER A 1 93 ? -15.326 20.280 2.269 1.00 94.50 93 SER A N 1
ATOM 753 C CA . SER A 1 93 ? -16.272 19.722 3.243 1.00 94.50 93 SER A CA 1
ATOM 754 C C . SER A 1 93 ? -16.225 18.195 3.278 1.00 94.50 93 SER A C 1
ATOM 756 O O . SER A 1 93 ? -16.266 17.602 4.353 1.00 94.50 93 SER A O 1
ATOM 758 N N . HIS A 1 94 ? -16.082 17.557 2.117 1.00 94.44 94 HIS A N 1
ATOM 759 C CA . HIS A 1 94 ? -15.937 16.113 2.012 1.00 94.44 94 HIS A CA 1
ATOM 760 C C . HIS A 1 94 ? -14.660 15.611 2.678 1.00 94.44 94 HIS A C 1
ATOM 762 O O . HIS A 1 94 ? -14.741 14.718 3.513 1.00 94.44 94 HIS A O 1
ATOM 768 N N . ARG A 1 95 ? -13.498 16.205 2.372 1.00 93.19 95 ARG A N 1
ATOM 769 C CA . ARG A 1 95 ? -12.225 15.830 3.009 1.00 93.19 95 ARG A CA 1
ATOM 770 C C . ARG A 1 95 ? -12.295 15.947 4.525 1.00 93.19 95 ARG A C 1
ATOM 772 O O . ARG A 1 95 ? -11.843 15.046 5.219 1.00 93.19 95 ARG A O 1
ATOM 779 N N . PHE A 1 96 ? -12.899 17.022 5.032 1.00 93.19 96 PHE A N 1
ATOM 780 C CA . PHE A 1 96 ? -13.093 17.207 6.468 1.00 93.19 96 PHE A CA 1
ATOM 781 C C . PHE A 1 96 ? -13.955 16.092 7.078 1.00 93.19 96 PHE A C 1
ATOM 783 O O . PHE A 1 96 ? -13.576 15.493 8.084 1.00 93.19 96 PHE A O 1
ATOM 790 N N . GLN A 1 97 ? -15.085 15.758 6.449 1.00 93.56 97 GLN A N 1
ATOM 791 C CA . GLN A 1 97 ? -15.946 14.675 6.925 1.00 93.56 97 GLN A CA 1
ATOM 792 C C . GLN A 1 97 ? -15.254 13.308 6.831 1.00 93.56 97 GLN A C 1
ATOM 794 O O . GLN A 1 97 ? -15.320 12.518 7.771 1.00 93.56 97 GLN A O 1
ATOM 799 N N . ALA A 1 98 ? -14.573 13.034 5.720 1.00 93.31 98 ALA A N 1
ATOM 800 C CA . ALA A 1 98 ? -13.814 11.811 5.508 1.00 93.31 98 ALA A CA 1
ATOM 801 C C . ALA A 1 98 ? -12.714 11.644 6.556 1.00 93.31 98 ALA A C 1
ATOM 803 O O . ALA A 1 98 ? -12.554 10.557 7.101 1.00 93.31 98 ALA A O 1
ATOM 804 N N . GLU A 1 99 ? -12.005 12.721 6.899 1.00 93.00 99 GLU A N 1
ATOM 805 C CA . GLU A 1 99 ? -11.002 12.716 7.962 1.00 93.00 99 GLU A CA 1
ATOM 806 C C . GLU A 1 99 ? -11.601 12.304 9.309 1.00 93.00 99 GLU A C 1
ATOM 808 O O . GLU A 1 99 ? -11.033 11.467 10.009 1.00 93.00 99 GLU A O 1
ATOM 813 N N . ILE A 1 100 ? -12.761 12.864 9.663 1.00 91.56 100 ILE A N 1
ATOM 814 C CA . ILE A 1 100 ? -13.458 12.539 10.910 1.00 91.56 100 ILE A CA 1
ATOM 815 C C . ILE A 1 100 ? -13.854 11.061 10.936 1.00 91.56 100 ILE A C 1
ATOM 817 O O . ILE A 1 100 ? -13.596 10.381 11.929 1.00 91.56 100 ILE A O 1
ATOM 821 N N . GLU A 1 101 ? -14.469 10.556 9.867 1.00 92.44 101 GLU A N 1
ATOM 822 C CA . GLU A 1 101 ? -14.924 9.164 9.813 1.00 92.44 101 GLU A CA 1
ATOM 823 C C . GLU A 1 101 ? -13.754 8.175 9.815 1.00 92.44 101 GLU A C 1
ATOM 825 O O . GLU A 1 101 ? -13.776 7.197 10.563 1.00 92.44 101 GLU A O 1
ATOM 830 N N . LEU A 1 102 ? -12.682 8.467 9.075 1.00 93.06 102 LEU A N 1
ATOM 831 C CA . LEU A 1 102 ? -11.469 7.650 9.084 1.00 93.06 102 LEU A CA 1
ATOM 832 C C . LEU A 1 102 ? -10.811 7.639 10.465 1.00 93.06 102 LEU A C 1
ATOM 834 O O . LEU A 1 102 ? -10.440 6.573 10.952 1.00 93.06 102 LEU A O 1
ATOM 838 N N . LYS A 1 103 ? -10.716 8.790 11.140 1.00 91.88 103 LYS A N 1
ATOM 839 C CA . LYS A 1 103 ? -10.180 8.865 12.508 1.00 91.88 103 LYS A CA 1
ATOM 840 C C . LYS A 1 103 ? -11.009 8.050 13.495 1.00 91.88 103 LYS A C 1
ATOM 842 O O . LYS A 1 103 ? -10.434 7.354 14.327 1.00 91.88 103 LYS A O 1
ATOM 847 N N . LYS A 1 104 ? -12.342 8.098 13.399 1.00 92.19 104 LYS A N 1
ATOM 848 C CA . LYS A 1 104 ? -13.231 7.265 14.225 1.00 92.19 104 LYS A CA 1
ATOM 849 C C . LYS A 1 104 ? -13.008 5.775 13.966 1.00 92.19 104 LYS A C 1
ATOM 851 O O . LYS A 1 104 ? -12.871 5.021 14.924 1.00 92.19 104 LYS A O 1
ATOM 856 N N . ALA A 1 105 ? -12.943 5.365 12.698 1.00 92.50 105 ALA A N 1
ATOM 857 C CA . ALA A 1 105 ? -12.730 3.970 12.316 1.00 92.50 105 ALA A CA 1
ATOM 858 C C . ALA A 1 105 ? -11.369 3.446 12.797 1.00 92.50 105 ALA A C 1
ATOM 860 O O . ALA A 1 105 ? -11.309 2.399 13.440 1.00 92.50 105 ALA A O 1
ATOM 861 N N . ALA A 1 106 ? -10.295 4.208 12.563 1.00 93.31 106 ALA A N 1
ATOM 862 C CA . ALA A 1 106 ? -8.961 3.873 13.053 1.00 93.31 106 ALA A CA 1
ATOM 863 C C . ALA A 1 106 ? -8.940 3.761 14.576 1.00 93.31 106 ALA A C 1
ATOM 865 O O . ALA A 1 106 ? -8.374 2.817 15.115 1.00 93.31 106 ALA A O 1
ATOM 866 N N . ARG A 1 107 ? -9.595 4.695 15.273 1.00 91.38 107 ARG A N 1
ATOM 867 C CA . ARG A 1 107 ? -9.655 4.680 16.730 1.00 91.38 107 ARG A CA 1
ATOM 868 C C . ARG A 1 107 ? -10.342 3.439 17.277 1.00 91.38 107 ARG A C 1
ATOM 870 O O . ARG A 1 107 ? -9.773 2.772 18.134 1.00 91.38 107 ARG A O 1
ATOM 877 N N . ALA A 1 108 ? -11.522 3.122 16.753 1.00 91.75 108 ALA A N 1
ATOM 878 C CA . ALA A 1 108 ? -12.266 1.938 17.162 1.00 91.75 108 ALA A CA 1
ATOM 879 C C . ALA A 1 108 ? -11.450 0.653 16.944 1.00 91.75 108 ALA A C 1
ATOM 881 O O . ALA A 1 108 ? -11.425 -0.214 17.815 1.00 91.75 108 ALA A O 1
ATOM 882 N N . TRP A 1 109 ? -10.748 0.551 15.811 1.00 93.50 109 TRP A N 1
ATOM 883 C CA . TRP A 1 109 ? -9.903 -0.604 15.523 1.00 93.50 109 TRP A CA 1
ATOM 884 C C . TRP A 1 109 ? -8.677 -0.685 16.445 1.00 93.50 109 TRP A C 1
ATOM 886 O O . TRP A 1 109 ? -8.449 -1.731 17.044 1.00 93.50 109 TRP A O 1
ATOM 896 N N . VAL A 1 110 ? -7.920 0.408 16.616 1.00 91.12 110 VAL A N 1
ATOM 897 C CA . VAL A 1 110 ? -6.708 0.429 17.459 1.00 91.12 110 VAL A CA 1
ATOM 898 C C . VAL A 1 110 ? -7.040 0.100 18.917 1.00 91.12 110 VAL A C 1
ATOM 900 O O . VAL A 1 110 ? -6.328 -0.686 19.538 1.00 91.12 110 VAL A O 1
ATOM 903 N N . GLU A 1 111 ? -8.120 0.664 19.467 1.00 89.69 111 GLU A N 1
ATOM 904 C CA . GLU A 1 111 ? -8.553 0.368 20.840 1.00 89.69 111 GLU A CA 1
ATOM 905 C C . GLU A 1 111 ? -8.916 -1.121 21.007 1.00 89.69 111 GLU A C 1
ATOM 907 O O . GLU A 1 111 ? -8.530 -1.738 22.002 1.00 89.69 111 GLU A O 1
ATOM 912 N N . GLY A 1 112 ? -9.590 -1.715 20.014 1.00 89.44 112 GLY A N 1
ATOM 913 C CA . GLY A 1 112 ? -9.890 -3.150 19.987 1.00 89.44 112 GLY A CA 1
ATOM 914 C C . GLY A 1 112 ? -8.631 -4.018 19.904 1.00 89.44 112 GLY A C 1
ATOM 915 O O . GLY A 1 112 ? -8.435 -4.900 20.739 1.00 89.44 112 GLY A O 1
ATOM 916 N N . ALA A 1 113 ? -7.734 -3.711 18.964 1.00 87.06 113 ALA A N 1
ATOM 917 C CA . ALA A 1 113 ? -6.489 -4.447 18.757 1.00 87.06 113 ALA A CA 1
ATOM 918 C C . ALA A 1 113 ? -5.577 -4.416 19.995 1.00 87.06 113 ALA A C 1
ATOM 920 O O . ALA A 1 113 ? -5.003 -5.437 20.372 1.00 87.06 113 ALA A O 1
ATOM 921 N N . GLN A 1 114 ? -5.481 -3.272 20.684 1.00 84.31 114 GLN A N 1
ATOM 922 C CA . GLN A 1 114 ? -4.730 -3.168 21.938 1.00 84.31 114 GLN A CA 1
ATOM 923 C C . GLN A 1 114 ? -5.302 -4.068 23.037 1.00 84.31 114 GLN A C 1
ATOM 925 O O . GLN A 1 114 ? -4.543 -4.669 23.799 1.00 84.31 114 GLN A O 1
ATOM 93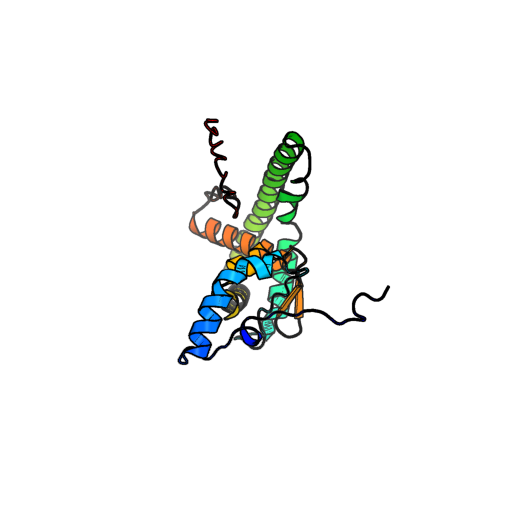0 N N . GLU A 1 115 ? -6.627 -4.158 23.149 1.00 85.62 115 GLU A N 1
ATOM 931 C CA . GLU A 1 115 ? -7.256 -5.028 24.140 1.00 85.62 115 GLU A CA 1
ATOM 932 C C . GLU A 1 115 ? -7.042 -6.509 23.810 1.00 85.62 115 GLU A C 1
ATOM 934 O O . GLU A 1 115 ? -6.725 -7.299 24.702 1.00 85.62 115 GLU A O 1
ATOM 939 N N . ASP A 1 116 ? -7.136 -6.888 22.539 1.00 84.62 116 ASP A N 1
ATOM 940 C CA . ASP A 1 116 ? -6.899 -8.267 22.113 1.00 84.62 116 ASP A CA 1
ATOM 941 C C . ASP A 1 116 ? -5.433 -8.674 22.284 1.00 84.62 116 ASP A C 1
ATOM 943 O O . ASP A 1 116 ? -5.157 -9.745 22.826 1.00 84.62 116 ASP A O 1
ATOM 947 N N . MET A 1 117 ? -4.487 -7.780 21.985 1.00 79.44 117 MET A N 1
ATOM 948 C CA . MET A 1 117 ? -3.068 -8.006 22.265 1.00 79.44 117 MET A CA 1
ATOM 949 C C . MET A 1 117 ? -2.805 -8.169 23.770 1.00 79.44 117 MET A C 1
ATOM 951 O O . MET A 1 117 ? -2.068 -9.064 24.179 1.00 79.44 117 MET A O 1
ATOM 955 N N . ARG A 1 118 ? -3.450 -7.364 24.630 1.00 80.62 118 ARG A N 1
ATOM 956 C CA . ARG A 1 118 ? -3.358 -7.528 26.094 1.00 80.62 118 ARG A CA 1
ATOM 957 C C . ARG A 1 118 ? -3.923 -8.869 26.561 1.00 80.62 118 ARG A C 1
ATOM 959 O O . ARG A 1 118 ? -3.384 -9.445 27.504 1.00 80.62 118 ARG A O 1
ATOM 966 N N . LYS A 1 119 ? -5.003 -9.369 25.949 1.00 83.12 119 LYS A N 1
ATOM 967 C CA . LYS A 1 119 ? -5.551 -10.705 26.246 1.00 83.12 119 LYS A CA 1
ATOM 968 C C . LYS A 1 119 ? -4.590 -11.807 25.813 1.00 83.12 119 LYS A C 1
ATOM 970 O O . LYS A 1 119 ? -4.297 -12.675 26.631 1.00 83.12 119 LYS A O 1
ATOM 975 N N . ALA A 1 120 ? -4.075 -11.741 24.590 1.00 80.00 120 ALA A N 1
ATOM 976 C CA . ALA A 1 120 ? -3.149 -12.731 24.050 1.00 80.00 120 ALA A CA 1
ATOM 977 C C . ALA A 1 120 ? -1.823 -12.762 24.835 1.00 80.00 120 ALA A C 1
ATOM 979 O O . ALA A 1 120 ? -1.322 -13.838 25.149 1.00 80.00 120 ALA A O 1
ATOM 980 N N . ALA A 1 121 ? -1.315 -11.608 25.285 1.00 76.12 121 ALA A N 1
ATOM 981 C CA . ALA A 1 121 ? -0.114 -11.532 26.121 1.00 76.12 121 ALA A CA 1
ATOM 982 C C . ALA A 1 121 ? -0.307 -12.211 27.489 1.00 76.12 121 ALA A C 1
ATOM 984 O O . ALA A 1 121 ? 0.609 -12.845 28.006 1.00 76.12 121 ALA A O 1
ATOM 985 N N . ARG A 1 122 ? -1.517 -12.137 28.070 1.00 78.06 122 ARG A N 1
ATOM 986 C CA . ARG A 1 122 ? -1.865 -12.891 29.292 1.00 78.06 122 ARG A CA 1
ATOM 987 C C . ARG A 1 122 ? -1.910 -14.404 29.059 1.00 78.06 122 ARG A C 1
ATOM 989 O O . ARG A 1 122 ? -1.788 -15.157 30.020 1.00 78.06 122 ARG A O 1
ATOM 996 N N . GLN A 1 123 ? -2.127 -14.829 27.817 1.00 79.81 123 GLN A N 1
ATOM 997 C CA . GLN A 1 123 ? -2.263 -16.229 27.412 1.00 79.81 123 GLN A CA 1
ATOM 998 C C . GLN A 1 123 ? -0.965 -16.810 26.821 1.00 79.81 123 GLN A C 1
ATOM 1000 O O . GLN A 1 123 ? -0.865 -18.026 26.703 1.00 79.81 123 GLN A O 1
ATOM 1005 N N . GLY A 1 124 ? 0.038 -15.971 26.527 1.00 67.69 124 GLY A N 1
ATOM 1006 C CA . GLY A 1 124 ? 1.337 -16.382 25.984 1.00 67.69 124 GLY A CA 1
ATOM 1007 C C . GLY A 1 124 ? 1.352 -16.646 24.472 1.00 67.69 124 GLY A C 1
ATOM 1008 O O . GLY A 1 124 ? 2.204 -17.402 24.022 1.00 67.69 124 GLY A O 1
ATOM 1009 N N . ASP A 1 125 ? 0.427 -16.051 23.709 1.00 67.81 125 ASP A N 1
ATOM 1010 C CA . ASP A 1 125 ? 0.142 -16.395 22.297 1.00 67.81 125 ASP A CA 1
ATOM 1011 C C . ASP A 1 125 ? 0.373 -15.224 21.304 1.00 67.81 125 ASP A C 1
ATOM 1013 O O . ASP A 1 125 ? -0.162 -15.187 20.202 1.00 67.81 125 ASP A O 1
ATOM 1017 N N . THR A 1 126 ? 1.120 -14.186 21.698 1.00 64.19 126 THR A N 1
ATOM 1018 C CA . THR A 1 126 ? 1.192 -12.907 20.951 1.00 64.19 126 THR A CA 1
ATOM 1019 C C . THR A 1 126 ? 2.165 -12.855 19.775 1.00 64.19 126 THR A C 1
ATOM 1021 O O . THR A 1 126 ? 2.126 -11.887 19.014 1.00 64.19 126 THR A O 1
ATOM 1024 N N . ASP A 1 127 ? 3.046 -13.839 19.617 1.00 69.19 127 ASP A N 1
ATOM 1025 C CA . ASP A 1 127 ? 4.261 -13.618 18.823 1.00 69.19 127 ASP A CA 1
ATOM 1026 C C . ASP A 1 127 ? 4.067 -13.919 17.329 1.00 69.19 127 ASP A C 1
ATOM 1028 O O . ASP A 1 127 ? 4.664 -13.251 16.486 1.00 69.19 127 ASP A O 1
ATOM 1032 N N . TYR A 1 128 ? 3.178 -14.854 16.979 1.00 77.31 128 TYR A N 1
ATOM 1033 C CA . TYR A 1 128 ? 3.045 -15.352 15.605 1.00 77.31 128 TYR A CA 1
ATOM 1034 C C . TYR A 1 128 ? 2.588 -14.275 14.610 1.00 77.31 128 TYR A C 1
ATOM 1036 O O . TYR A 1 128 ? 3.261 -14.008 13.620 1.00 77.31 128 TYR A O 1
ATOM 1044 N N . ALA A 1 129 ? 1.486 -13.586 14.918 1.00 81.00 129 ALA A N 1
ATOM 1045 C CA . ALA A 1 129 ? 0.892 -12.571 14.047 1.00 81.00 129 ALA A CA 1
ATOM 1046 C C . ALA A 1 129 ? 1.867 -11.433 13.696 1.00 81.00 129 ALA A C 1
ATOM 1048 O O . ALA A 1 129 ? 1.941 -10.985 12.550 1.00 81.00 129 ALA A O 1
ATOM 1049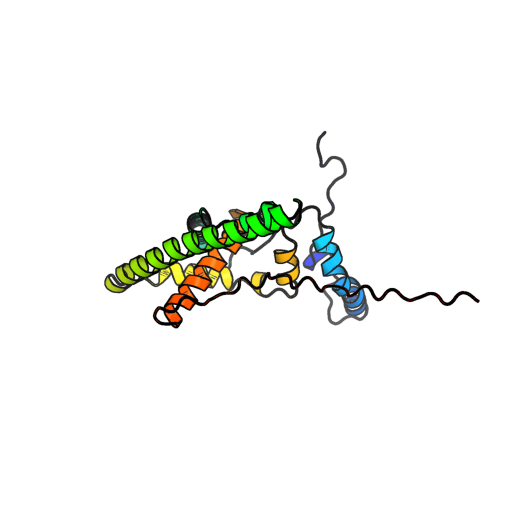 N N . MET A 1 130 ? 2.625 -10.965 14.691 1.00 81.94 130 MET A N 1
ATOM 1050 C CA . MET A 1 130 ? 3.589 -9.880 14.516 1.00 81.94 130 MET A CA 1
ATOM 1051 C C . MET A 1 130 ? 4.798 -10.315 13.687 1.00 81.94 130 MET A C 1
ATOM 1053 O O . MET A 1 130 ? 5.280 -9.522 12.878 1.00 81.94 130 MET A O 1
ATOM 1057 N N . ILE A 1 131 ? 5.265 -11.557 13.860 1.00 84.75 131 ILE A N 1
ATOM 1058 C CA . ILE A 1 131 ? 6.367 -12.123 13.072 1.00 84.75 131 ILE A CA 1
ATOM 1059 C C . ILE A 1 131 ? 5.956 -12.240 11.602 1.00 84.75 131 ILE A C 1
ATOM 1061 O O . ILE A 1 131 ? 6.648 -11.697 10.746 1.00 84.75 131 ILE A O 1
ATOM 1065 N N . SER A 1 132 ? 4.797 -12.831 11.298 1.00 88.62 132 SER A N 1
ATOM 1066 C CA . SER A 1 132 ? 4.352 -12.995 9.906 1.00 88.62 132 SER A CA 1
ATOM 1067 C C . SER A 1 132 ? 4.123 -11.645 9.206 1.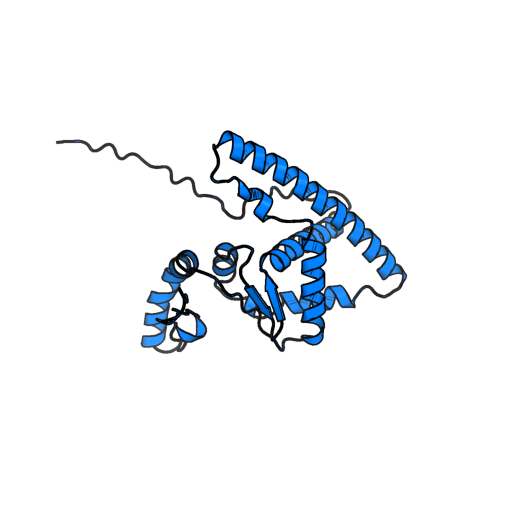00 88.62 132 SER A C 1
ATOM 1069 O O . SER A 1 132 ? 4.458 -11.478 8.031 1.00 88.62 132 SER A O 1
ATOM 1071 N N . LEU A 1 133 ? 3.601 -10.639 9.924 1.00 89.81 133 LEU A N 1
ATOM 1072 C CA . LEU A 1 133 ? 3.485 -9.267 9.410 1.00 89.81 133 LEU A CA 1
ATOM 1073 C C . LEU A 1 133 ? 4.855 -8.632 9.144 1.00 89.81 133 LEU A C 1
ATOM 1075 O O . LEU A 1 133 ? 5.039 -7.989 8.108 1.00 89.81 133 LEU A O 1
ATOM 1079 N N . TYR A 1 134 ? 5.810 -8.806 10.060 1.00 88.69 134 TYR A N 1
ATOM 1080 C CA . TYR A 1 134 ? 7.176 -8.321 9.884 1.00 88.69 134 TYR A CA 1
ATOM 1081 C C . TYR A 1 134 ? 7.829 -8.955 8.654 1.00 88.69 134 TYR A C 1
ATOM 1083 O O . TYR A 1 134 ? 8.289 -8.226 7.778 1.00 88.69 134 TYR A O 1
ATOM 1091 N N . ASP A 1 135 ? 7.779 -10.280 8.530 1.00 88.44 135 ASP A N 1
ATOM 1092 C CA . ASP A 1 135 ? 8.355 -11.019 7.402 1.00 88.44 135 ASP A CA 1
ATOM 1093 C C . ASP A 1 135 ? 7.736 -10.590 6.066 1.00 88.44 135 ASP A C 1
ATOM 1095 O O . ASP A 1 135 ? 8.430 -10.455 5.053 1.00 88.44 135 ASP A O 1
ATOM 1099 N N . PHE A 1 136 ? 6.433 -10.291 6.056 1.00 91.25 136 PHE A N 1
ATOM 1100 C CA . PHE A 1 136 ? 5.765 -9.745 4.882 1.00 91.25 136 PHE A CA 1
ATOM 1101 C C . PHE A 1 136 ? 6.317 -8.373 4.470 1.00 91.25 136 PHE A C 1
ATOM 1103 O O . PHE A 1 136 ? 6.591 -8.167 3.283 1.00 91.25 136 PHE A O 1
ATOM 1110 N N . PHE A 1 137 ? 6.495 -7.443 5.414 1.00 91.62 137 PHE A N 1
ATOM 1111 C CA . PHE A 1 137 ? 7.035 -6.102 5.145 1.00 91.62 137 PHE A CA 1
ATOM 1112 C C . PHE A 1 137 ? 8.568 -6.060 5.026 1.00 91.62 137 PHE A C 1
ATOM 1114 O O . PHE A 1 137 ? 9.110 -5.060 4.551 1.00 91.62 137 PHE A O 1
ATOM 1121 N N . ASP A 1 138 ? 9.267 -7.145 5.365 1.00 89.69 138 ASP A N 1
ATOM 1122 C CA . ASP A 1 138 ? 10.718 -7.263 5.192 1.00 89.69 138 ASP A CA 1
ATOM 1123 C C . ASP A 1 138 ? 11.135 -7.747 3.792 1.00 89.69 138 ASP A C 1
ATOM 1125 O O . ASP A 1 138 ? 12.307 -7.661 3.413 1.00 89.69 138 ASP A O 1
ATOM 1129 N N . ARG A 1 139 ? 10.167 -8.183 2.970 1.00 89.81 139 ARG A N 1
ATOM 1130 C CA . ARG A 1 139 ? 10.414 -8.648 1.597 1.00 89.81 139 ARG A CA 1
ATOM 1131 C C . ARG A 1 139 ? 11.258 -7.648 0.791 1.00 89.81 139 ARG A C 1
ATOM 1133 O O . ARG A 1 139 ? 11.003 -6.439 0.839 1.00 89.81 139 ARG A O 1
ATOM 1140 N N . PRO A 1 140 ? 12.182 -8.125 -0.071 1.00 89.94 140 PRO A N 1
ATOM 1141 C CA . PRO A 1 140 ? 13.048 -7.265 -0.883 1.00 89.94 140 PRO A CA 1
ATOM 1142 C C . PRO A 1 140 ? 12.297 -6.232 -1.729 1.00 89.94 140 PRO A C 1
ATOM 1144 O O . PRO A 1 140 ? 12.832 -5.159 -2.010 1.00 89.94 140 PRO A O 1
ATOM 1147 N N . TYR A 1 141 ? 11.051 -6.538 -2.108 1.00 91.38 141 TYR A N 1
ATOM 1148 C CA . TYR A 1 141 ? 10.166 -5.620 -2.817 1.00 91.38 141 TYR A CA 1
ATOM 1149 C C . TYR A 1 141 ? 10.070 -4.243 -2.137 1.00 91.38 141 TYR A C 1
ATOM 1151 O O . TYR A 1 141 ? 10.239 -3.219 -2.801 1.00 91.38 141 TYR A O 1
ATOM 1159 N N . TRP A 1 142 ? 9.891 -4.199 -0.814 1.00 92.38 142 TRP A N 1
ATOM 1160 C CA . TRP A 1 142 ? 9.696 -2.951 -0.063 1.00 92.38 142 TRP A CA 1
ATOM 1161 C C . TRP A 1 142 ? 10.951 -2.075 0.004 1.00 92.38 142 TRP A C 1
ATOM 1163 O O . TRP A 1 142 ? 10.871 -0.890 0.321 1.00 92.38 142 TRP A O 1
ATOM 1173 N N . ARG A 1 143 ? 12.117 -2.637 -0.335 1.00 91.00 143 ARG A N 1
ATOM 1174 C CA . ARG A 1 143 ? 13.420 -1.956 -0.313 1.00 91.00 143 ARG A CA 1
ATOM 1175 C C . ARG A 1 143 ? 13.848 -1.438 -1.689 1.00 91.00 143 ARG A C 1
ATOM 1177 O O . ARG A 1 143 ? 14.960 -0.933 -1.844 1.00 91.00 143 ARG A O 1
ATOM 1184 N N . ARG A 1 144 ? 12.992 -1.563 -2.708 1.00 89.00 144 ARG A N 1
ATOM 1185 C CA . ARG A 1 144 ? 13.293 -1.116 -4.074 1.00 89.00 144 ARG A CA 1
ATOM 1186 C C . ARG A 1 144 ? 13.405 0.406 -4.151 1.00 89.00 144 ARG A C 1
ATOM 1188 O O . ARG A 1 144 ? 12.609 1.134 -3.568 1.00 89.00 144 ARG A O 1
ATOM 1195 N N . LEU A 1 145 ? 14.343 0.889 -4.969 1.00 87.88 145 LEU A N 1
ATOM 1196 C CA . LEU A 1 145 ? 14.633 2.320 -5.150 1.00 87.88 145 LEU A CA 1
ATOM 1197 C C . LEU A 1 145 ? 13.393 3.158 -5.519 1.00 87.88 145 LEU A C 1
ATOM 1199 O O . LEU A 1 145 ? 13.273 4.315 -5.121 1.00 87.88 145 LEU A O 1
ATOM 1203 N N . TRP A 1 146 ? 12.467 2.567 -6.274 1.00 89.56 146 TRP A N 1
ATOM 1204 C CA . TRP A 1 146 ? 11.304 3.255 -6.833 1.00 89.56 146 TRP A CA 1
ATOM 1205 C C . TRP A 1 146 ? 9.995 2.968 -6.099 1.00 89.56 146 TRP A C 1
ATOM 1207 O O . TRP A 1 146 ? 8.950 3.443 -6.540 1.00 89.56 146 TRP A O 1
ATOM 1217 N N . ILE A 1 147 ? 10.053 2.266 -4.961 1.00 92.19 147 ILE A N 1
ATOM 1218 C CA . ILE A 1 147 ? 8.878 1.782 -4.227 1.00 92.19 147 ILE A CA 1
ATOM 1219 C C . ILE A 1 147 ? 7.866 2.895 -3.929 1.00 92.19 147 ILE A C 1
ATOM 1221 O O . ILE A 1 147 ? 6.672 2.739 -4.158 1.00 92.19 147 ILE A O 1
ATOM 1225 N N . ILE A 1 148 ? 8.340 4.074 -3.518 1.00 91.25 148 ILE A N 1
ATOM 1226 C CA . ILE A 1 148 ? 7.466 5.210 -3.200 1.00 91.25 148 ILE A CA 1
ATOM 1227 C C . ILE A 1 148 ? 6.740 5.713 -4.449 1.00 91.25 148 ILE A C 1
ATOM 1229 O O . ILE A 1 148 ? 5.555 6.023 -4.389 1.00 91.25 148 ILE A O 1
ATOM 1233 N N . GLN A 1 149 ? 7.441 5.824 -5.580 1.00 91.75 149 GLN A N 1
ATOM 1234 C CA . GLN A 1 149 ? 6.840 6.330 -6.816 1.00 91.75 149 GLN A CA 1
ATOM 1235 C C . GLN A 1 149 ? 5.846 5.325 -7.394 1.00 91.75 149 GLN A C 1
ATOM 1237 O O . GLN A 1 149 ? 4.773 5.725 -7.832 1.00 91.75 149 GLN A O 1
ATOM 1242 N N . GLU A 1 150 ? 6.198 4.043 -7.357 1.00 93.38 150 GLU A N 1
ATOM 1243 C CA . GLU A 1 150 ? 5.353 2.939 -7.799 1.00 93.38 150 GLU A CA 1
ATOM 1244 C C . GLU A 1 150 ? 4.036 2.904 -7.020 1.00 93.38 150 GLU A C 1
ATOM 1246 O O . GLU A 1 150 ? 2.963 3.020 -7.608 1.00 93.38 150 GLU A O 1
ATOM 1251 N N . LEU A 1 151 ? 4.118 2.839 -5.689 1.00 93.62 151 LEU A N 1
ATOM 1252 C CA . LEU A 1 151 ? 2.951 2.717 -4.817 1.00 93.62 151 LEU A CA 1
ATOM 1253 C C . LEU A 1 151 ? 2.100 3.991 -4.765 1.00 93.62 151 LEU A C 1
ATOM 1255 O O . LEU A 1 151 ? 0.882 3.901 -4.623 1.00 93.62 151 LEU A O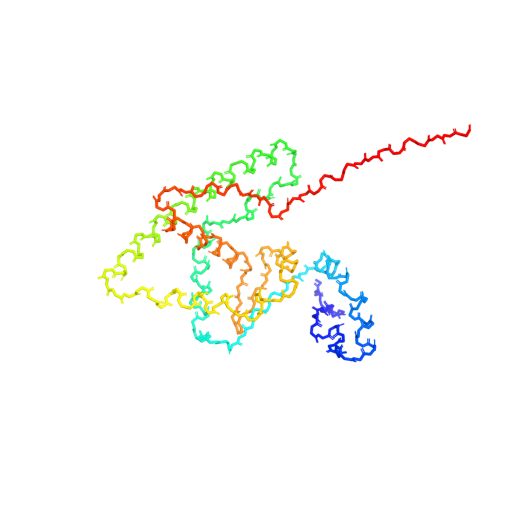 1
ATOM 1259 N N . ALA A 1 152 ? 2.714 5.174 -4.885 1.00 90.25 152 ALA A N 1
ATOM 1260 C CA . ALA A 1 152 ? 1.986 6.444 -4.893 1.00 90.25 152 ALA A CA 1
ATOM 1261 C C . ALA A 1 152 ? 1.257 6.715 -6.217 1.00 90.25 152 ALA A C 1
ATOM 1263 O O . ALA A 1 152 ? 0.303 7.487 -6.234 1.00 90.25 152 ALA A O 1
ATOM 1264 N N . MET A 1 153 ? 1.721 6.133 -7.327 1.00 92.31 153 MET A N 1
ATOM 1265 C CA . MET A 1 153 ? 1.041 6.226 -8.625 1.00 92.31 153 MET A CA 1
ATOM 1266 C C . MET A 1 153 ? 0.064 5.066 -8.848 1.00 92.31 153 MET A C 1
ATOM 1268 O O . MET A 1 153 ? -0.758 5.130 -9.761 1.00 92.31 153 MET A O 1
ATOM 1272 N N . ALA A 1 154 ? 0.139 4.011 -8.034 1.00 92.25 154 ALA A N 1
ATOM 1273 C CA . ALA A 1 154 ? -0.775 2.885 -8.109 1.00 92.25 154 ALA A CA 1
ATOM 1274 C C . ALA A 1 154 ? -2.178 3.295 -7.647 1.00 92.25 154 ALA A C 1
ATOM 1276 O O . ALA A 1 154 ? -2.360 3.911 -6.595 1.00 92.25 154 ALA A O 1
ATOM 1277 N N . HIS A 1 155 ? -3.194 2.913 -8.421 1.00 88.56 155 HIS A N 1
ATOM 1278 C CA . HIS A 1 155 ? -4.583 3.055 -7.995 1.00 88.56 155 HIS A CA 1
ATOM 1279 C C . HIS A 1 155 ? -4.864 2.150 -6.780 1.00 88.56 155 HIS A C 1
ATOM 1281 O O . HIS A 1 155 ? -4.230 1.109 -6.622 1.00 88.56 155 HIS A O 1
ATOM 1287 N N . GLY A 1 156 ? -5.849 2.483 -5.936 1.00 85.25 156 GLY A N 1
ATOM 1288 C CA . GLY A 1 156 ? -6.200 1.646 -4.774 1.00 85.25 156 GLY A CA 1
ATOM 1289 C C . GLY A 1 156 ? -6.580 0.204 -5.150 1.00 85.25 156 GLY A C 1
ATOM 1290 O O . GLY A 1 156 ? -6.304 -0.733 -4.409 1.00 85.25 156 GLY A O 1
ATOM 1291 N N . SER A 1 157 ? -7.138 0.008 -6.346 1.00 91.31 157 SER A N 1
ATOM 1292 C CA . SER A 1 157 ? -7.468 -1.317 -6.891 1.00 91.31 157 SER A CA 1
ATOM 1293 C C . SER A 1 157 ? -6.317 -1.998 -7.643 1.00 91.31 157 SER A C 1
ATOM 1295 O O . SER A 1 157 ? -6.560 -3.001 -8.315 1.00 91.31 157 SER A O 1
ATOM 1297 N N . ALA A 1 158 ? -5.101 -1.441 -7.617 1.00 95.06 158 ALA A N 1
ATOM 1298 C CA . ALA A 1 158 ? -3.935 -2.070 -8.229 1.00 95.06 158 ALA A CA 1
ATOM 1299 C C . ALA A 1 158 ? -3.732 -3.469 -7.623 1.00 95.06 158 ALA A C 1
ATOM 1301 O O . ALA A 1 158 ? -3.779 -3.602 -6.396 1.00 95.06 158 ALA A O 1
ATOM 1302 N N . PRO A 1 159 ? -3.545 -4.519 -8.439 1.00 95.44 159 PRO A N 1
ATOM 1303 C CA . PRO A 1 159 ? -3.314 -5.854 -7.915 1.00 95.44 159 PRO A CA 1
ATOM 1304 C C . PRO A 1 159 ? -1.932 -5.929 -7.263 1.00 95.44 159 PRO A C 1
ATOM 1306 O O . PRO A 1 159 ? -0.941 -5.479 -7.842 1.00 95.44 159 PRO A O 1
ATOM 1309 N N . ILE A 1 160 ? -1.877 -6.534 -6.080 1.00 94.62 160 ILE A N 1
ATOM 1310 C CA . ILE A 1 160 ? -0.644 -6.976 -5.435 1.00 94.62 160 ILE A CA 1
ATOM 1311 C C . ILE A 1 160 ? -0.579 -8.499 -5.497 1.00 94.62 160 ILE A C 1
ATOM 1313 O O . ILE A 1 160 ? -1.502 -9.182 -5.055 1.00 94.62 160 ILE A O 1
ATOM 1317 N N . LEU A 1 161 ? 0.497 -9.009 -6.091 1.00 92.31 161 LEU A N 1
ATOM 1318 C CA . LEU A 1 161 ? 0.803 -10.427 -6.192 1.00 92.31 161 LEU A CA 1
ATOM 1319 C C . LEU A 1 161 ? 1.869 -10.800 -5.169 1.00 92.31 161 LEU A C 1
ATOM 1321 O O . LEU A 1 161 ? 2.953 -10.204 -5.144 1.00 92.31 161 LEU A O 1
ATOM 1325 N N . CYS A 1 162 ? 1.565 -11.824 -4.383 1.00 89.56 162 CYS A N 1
ATOM 1326 C CA . CYS A 1 162 ? 2.454 -12.430 -3.405 1.00 89.56 162 CYS A CA 1
ATOM 1327 C C . CYS A 1 162 ? 2.456 -13.942 -3.660 1.00 89.56 162 CYS A C 1
ATOM 1329 O O . CYS A 1 162 ? 1.537 -14.645 -3.239 1.00 89.56 162 CYS A O 1
ATOM 1331 N N . GLY A 1 163 ? 3.433 -14.427 -4.429 1.00 84.81 163 GLY A N 1
ATOM 1332 C CA . GLY A 1 163 ? 3.392 -15.790 -4.964 1.00 84.81 163 GLY A CA 1
ATOM 1333 C C . GLY A 1 163 ? 2.148 -16.005 -5.833 1.00 84.81 163 GLY A C 1
ATOM 1334 O O . GLY A 1 163 ? 1.913 -15.245 -6.773 1.00 84.81 163 GLY A O 1
ATOM 1335 N N . ASP A 1 164 ? 1.339 -17.005 -5.480 1.00 85.38 164 ASP A N 1
ATOM 1336 C CA . ASP A 1 164 ? 0.099 -17.361 -6.188 1.00 85.38 164 ASP A CA 1
ATOM 1337 C C . ASP A 1 164 ? -1.138 -16.591 -5.694 1.00 85.38 164 ASP A C 1
ATOM 1339 O O . ASP A 1 164 ? -2.243 -16.761 -6.214 1.00 85.38 164 ASP A O 1
ATOM 1343 N N . ILE A 1 165 ? -0.972 -15.736 -4.682 1.00 88.88 165 ILE A N 1
ATOM 1344 C CA . ILE A 1 165 ? -2.068 -15.016 -4.039 1.00 88.88 165 ILE A CA 1
ATOM 1345 C C . ILE A 1 165 ? -2.129 -13.598 -4.582 1.00 88.88 165 ILE A C 1
ATOM 1347 O O . ILE A 1 165 ? -1.112 -12.912 -4.713 1.00 88.88 165 ILE A O 1
ATOM 1351 N N . VAL A 1 166 ? -3.346 -13.142 -4.869 1.00 91.44 166 VAL A N 1
ATOM 1352 C CA . VAL A 1 166 ? -3.601 -11.796 -5.377 1.00 91.44 166 VAL A CA 1
ATOM 1353 C C . VAL A 1 166 ? -4.607 -11.094 -4.478 1.00 91.44 166 VAL A C 1
ATOM 1355 O O . VAL A 1 166 ? -5.698 -11.605 -4.237 1.00 91.44 166 VAL A O 1
ATOM 1358 N N . THR A 1 167 ? -4.263 -9.889 -4.029 1.00 93.06 167 THR A N 1
ATOM 1359 C CA . THR A 1 167 ? -5.207 -8.963 -3.389 1.00 93.06 167 THR A CA 1
ATOM 1360 C C . THR A 1 167 ? -5.073 -7.560 -3.991 1.00 93.06 167 THR A C 1
ATOM 1362 O O . THR A 1 167 ? -4.423 -7.371 -5.021 1.00 93.06 167 THR A O 1
ATOM 1365 N N . GLN A 1 168 ? -5.735 -6.567 -3.404 1.00 94.38 168 GLN A N 1
ATOM 1366 C CA . GLN A 1 168 ? -5.691 -5.176 -3.851 1.00 94.38 168 GLN A CA 1
ATOM 1367 C C . GLN A 1 168 ? -4.759 -4.348 -2.972 1.00 94.38 168 GLN A C 1
ATOM 1369 O O . GLN A 1 168 ? -4.766 -4.473 -1.746 1.00 94.38 168 GLN A O 1
ATOM 1374 N N . TRP A 1 169 ? -4.024 -3.434 -3.605 1.00 94.88 169 TRP A N 1
ATOM 1375 C CA . TRP A 1 169 ? -3.102 -2.510 -2.951 1.00 94.88 169 TRP A CA 1
ATOM 1376 C C . TRP A 1 169 ? -3.745 -1.769 -1.776 1.00 94.88 169 TRP A C 1
ATOM 1378 O O . TRP A 1 169 ? -3.120 -1.612 -0.728 1.00 94.88 169 TRP A O 1
ATOM 1388 N N . ARG A 1 170 ? -5.021 -1.383 -1.912 1.00 94.19 170 ARG A N 1
ATOM 1389 C CA . ARG A 1 170 ? -5.775 -0.703 -0.857 1.00 94.19 170 ARG A CA 1
ATOM 1390 C C . ARG A 1 170 ? -5.710 -1.402 0.495 1.00 94.19 170 ARG A C 1
ATOM 1392 O O . ARG A 1 170 ? -5.531 -0.726 1.494 1.00 94.19 170 ARG A O 1
ATOM 1399 N N . TYR A 1 171 ? -5.817 -2.727 0.535 1.00 94.62 171 TYR A N 1
ATOM 1400 C CA . TYR A 1 171 ? -5.880 -3.471 1.791 1.00 94.62 171 TYR A CA 1
ATOM 1401 C C . TYR A 1 171 ? -4.531 -3.477 2.498 1.00 94.62 171 TYR A C 1
ATOM 1403 O O . TYR A 1 171 ? -4.461 -3.240 3.699 1.00 94.62 171 TYR A O 1
ATOM 1411 N N . VAL A 1 172 ? -3.451 -3.648 1.735 1.00 94.75 172 VAL A N 1
ATOM 1412 C CA . VAL A 1 172 ? -2.093 -3.618 2.282 1.00 94.75 172 VAL A CA 1
ATOM 1413 C C . VAL A 1 172 ? -1.729 -2.215 2.762 1.00 94.75 172 VAL A C 1
ATOM 1415 O O . VAL A 1 172 ? -1.224 -2.062 3.870 1.00 94.75 172 VAL A O 1
ATOM 1418 N N . ARG A 1 173 ? -2.044 -1.178 1.977 1.00 94.44 173 ARG A N 1
ATOM 1419 C CA . ARG A 1 173 ? -1.823 0.225 2.356 1.00 94.44 173 ARG A CA 1
ATOM 1420 C C . ARG A 1 173 ? -2.624 0.616 3.600 1.00 94.44 173 ARG A C 1
ATOM 1422 O O . ARG A 1 173 ? -2.056 1.156 4.544 1.00 94.44 173 ARG A O 1
ATOM 1429 N N . ASP A 1 174 ? -3.933 0.378 3.584 1.00 94.94 174 ASP A N 1
ATOM 1430 C CA . ASP A 1 174 ? -4.846 0.783 4.655 1.00 94.94 174 ASP A CA 1
ATOM 1431 C C . ASP A 1 174 ? -4.533 0.010 5.950 1.00 94.94 174 ASP A C 1
ATOM 1433 O O . ASP A 1 174 ? -4.458 0.609 7.023 1.00 94.94 174 ASP A O 1
ATOM 1437 N N . GLY A 1 175 ? -4.258 -1.296 5.848 1.00 94.69 175 GLY A N 1
ATOM 1438 C CA . GLY A 1 175 ? -3.846 -2.124 6.979 1.00 94.69 175 GLY A CA 1
ATOM 1439 C C . GLY A 1 175 ? -2.492 -1.717 7.566 1.00 94.69 175 GLY A C 1
ATOM 1440 O O . GLY A 1 175 ? -2.371 -1.598 8.782 1.00 94.69 175 GLY A O 1
ATOM 1441 N N . ALA A 1 176 ? -1.492 -1.406 6.733 1.00 93.25 176 ALA A N 1
ATOM 1442 C CA . ALA A 1 176 ? -0.198 -0.904 7.206 1.00 93.25 176 ALA A CA 1
ATOM 1443 C C . ALA A 1 176 ? -0.325 0.432 7.960 1.00 93.25 176 ALA A C 1
ATOM 1445 O O . ALA A 1 176 ? 0.345 0.639 8.972 1.00 93.25 176 ALA A O 1
ATOM 1446 N N . LEU A 1 177 ? -1.207 1.332 7.505 1.00 93.06 177 LEU A N 1
ATOM 1447 C CA . LEU A 1 177 ? -1.484 2.594 8.198 1.00 93.06 177 LEU A CA 1
ATOM 1448 C C . LEU A 1 177 ? -2.113 2.357 9.574 1.00 93.06 177 LEU A C 1
ATOM 1450 O O . LEU A 1 177 ? -1.688 2.976 10.549 1.00 93.06 177 LEU A O 1
ATOM 1454 N N . LEU A 1 178 ? -3.083 1.446 9.668 1.00 93.62 178 LEU A N 1
ATOM 1455 C CA . LEU A 1 178 ? -3.691 1.055 10.940 1.00 93.62 178 LEU A CA 1
ATOM 1456 C C . LEU A 1 178 ? -2.662 0.440 11.897 1.00 93.62 178 LEU A C 1
ATOM 1458 O O . LEU A 1 178 ? -2.564 0.866 13.047 1.00 93.62 178 LEU A O 1
ATOM 1462 N N . LEU A 1 179 ? -1.846 -0.500 11.413 1.00 91.88 179 LEU A N 1
ATOM 1463 C CA . LEU A 1 179 ? -0.773 -1.123 12.192 1.00 91.88 179 LEU A CA 1
ATOM 1464 C C . LEU A 1 179 ? 0.238 -0.090 12.705 1.00 91.88 179 LEU A C 1
ATOM 1466 O O . LEU A 1 179 ? 0.626 -0.147 13.871 1.00 91.88 179 LEU A O 1
ATOM 1470 N N . SER A 1 180 ? 0.607 0.894 11.878 1.00 91.00 180 SER A N 1
ATOM 1471 C CA . SER A 1 180 ? 1.461 2.010 12.301 1.00 91.00 180 SER A CA 1
ATOM 1472 C C . SER A 1 180 ? 0.809 2.830 13.413 1.00 91.00 180 SER A C 1
ATOM 1474 O O . SER A 1 180 ? 1.461 3.126 14.408 1.00 91.00 180 SER A O 1
ATOM 1476 N N . MET A 1 181 ? -0.483 3.159 13.296 1.00 90.62 181 MET A N 1
ATOM 1477 C CA . MET A 1 181 ? -1.203 3.902 14.339 1.00 90.62 181 MET A CA 1
ATOM 1478 C C . MET A 1 181 ? -1.293 3.120 15.652 1.00 90.62 181 MET A C 1
ATOM 1480 O O . MET A 1 181 ? -1.196 3.715 16.723 1.00 90.62 181 MET A O 1
ATOM 1484 N N . MET A 1 182 ? -1.466 1.798 15.585 1.00 88.69 182 MET A N 1
ATOM 1485 C CA . MET A 1 182 ? -1.442 0.930 16.763 1.00 88.69 182 MET A CA 1
ATOM 1486 C C . MET A 1 182 ? -0.062 0.918 17.421 1.00 88.69 182 MET A C 1
ATOM 1488 O O . MET A 1 182 ? 0.027 1.070 18.641 1.00 88.69 182 MET A O 1
ATOM 1492 N N . ALA A 1 183 ? 1.001 0.758 16.628 1.00 86.25 183 ALA A N 1
ATOM 1493 C CA . ALA A 1 183 ? 2.375 0.776 17.117 1.00 86.25 183 ALA A CA 1
ATOM 1494 C C . ALA A 1 183 ? 2.710 2.120 17.784 1.00 86.25 183 ALA A C 1
ATOM 1496 O O . ALA A 1 183 ? 3.233 2.143 18.901 1.00 86.25 183 ALA A O 1
ATOM 1497 N N . ASP A 1 184 ? 2.317 3.233 17.161 1.00 87.12 184 ASP A N 1
ATOM 1498 C CA . ASP A 1 184 ? 2.500 4.566 17.729 1.00 87.12 184 ASP A CA 1
ATOM 1499 C C . ASP A 1 184 ? 1.724 4.719 19.046 1.00 87.12 184 ASP A C 1
ATOM 1501 O O . ASP A 1 184 ? 2.302 5.133 20.051 1.00 87.12 184 ASP A O 1
ATOM 1505 N N . ALA A 1 185 ? 0.450 4.311 19.090 1.00 83.75 185 ALA A N 1
ATOM 1506 C CA . ALA A 1 185 ? -0.380 4.381 20.295 1.00 83.75 185 ALA A CA 1
ATOM 1507 C C . ALA A 1 185 ? 0.142 3.499 21.446 1.00 83.75 185 ALA A C 1
ATOM 1509 O O . ALA A 1 185 ? -0.063 3.824 22.618 1.00 83.75 185 ALA A O 1
ATOM 1510 N N . ALA A 1 186 ? 0.816 2.388 21.133 1.00 76.88 186 ALA A N 1
ATOM 1511 C CA . ALA A 1 186 ? 1.508 1.567 22.124 1.00 76.88 186 ALA A CA 1
ATOM 1512 C C . ALA A 1 186 ? 2.768 2.261 22.673 1.00 76.88 186 ALA A C 1
ATOM 1514 O O . ALA A 1 186 ? 3.096 2.090 23.846 1.00 76.88 186 ALA A O 1
ATOM 1515 N N . SER A 1 187 ? 3.444 3.071 21.851 1.00 74.62 187 SER A N 1
ATOM 1516 C CA . SER A 1 187 ? 4.670 3.786 22.225 1.00 74.62 187 SER A CA 1
ATOM 1517 C C . SER A 1 187 ? 4.431 5.075 23.030 1.00 74.62 187 SER A C 1
ATOM 1519 O O . SER A 1 187 ? 5.251 5.418 23.879 1.00 74.62 187 SER A O 1
ATOM 1521 N N . THR A 1 188 ? 3.311 5.781 22.812 1.00 68.75 188 THR A N 1
ATOM 1522 C CA . THR A 1 188 ? 3.046 7.114 23.398 1.00 68.75 188 THR A CA 1
ATOM 1523 C C . THR A 1 188 ? 2.244 7.118 24.702 1.00 68.75 188 THR A C 1
ATOM 1525 O O . THR A 1 188 ? 2.036 8.184 25.275 1.00 68.75 188 THR A O 1
ATOM 1528 N N . GLY A 1 189 ? 1.795 5.972 25.225 1.00 54.16 189 GLY A N 1
ATOM 1529 C CA . GLY A 1 189 ? 1.167 5.926 26.556 1.00 54.16 189 GLY A CA 1
ATOM 1530 C C . GLY A 1 189 ? -0.125 6.757 26.696 1.00 54.16 189 GLY A C 1
ATOM 1531 O O . GLY A 1 189 ? -0.321 7.420 27.712 1.00 54.16 189 GLY A O 1
ATOM 1532 N N . SER A 1 190 ? -1.028 6.663 25.710 1.00 51.00 190 SER A N 1
ATOM 1533 C CA . SER A 1 190 ? -2.395 7.241 25.651 1.00 51.00 190 SER A CA 1
ATOM 1534 C C . SER A 1 190 ? -2.598 8.603 24.974 1.00 51.00 190 SER A C 1
ATOM 1536 O O . SER A 1 190 ? -3.749 8.976 24.741 1.00 51.00 190 SER A O 1
ATOM 1538 N N . GLU A 1 191 ? -1.548 9.303 24.540 1.00 44.88 191 GLU A N 1
ATOM 1539 C CA . GLU A 1 191 ? -1.730 10.414 23.596 1.00 44.88 191 GLU A CA 1
ATOM 1540 C C . GLU A 1 191 ? -1.718 9.876 22.164 1.00 44.88 191 GLU A C 1
ATOM 1542 O O . GLU A 1 191 ? -0.686 9.441 21.648 1.00 44.88 191 GLU A O 1
ATOM 1547 N N . TRP A 1 192 ? -2.895 9.880 21.524 1.00 42.66 192 TRP A N 1
ATOM 1548 C CA . TRP A 1 192 ? -3.007 9.619 20.090 1.00 42.66 192 TRP A CA 1
ATOM 1549 C C . TRP A 1 192 ? -2.065 10.584 19.372 1.00 42.66 192 TRP A C 1
ATOM 1551 O O . TRP A 1 192 ? -2.212 11.798 19.564 1.00 42.66 192 TRP A O 1
ATOM 1561 N N . PRO A 1 193 ? -1.130 10.107 18.535 1.00 42.03 193 PRO A N 1
ATOM 1562 C CA . PRO A 1 193 ? -0.387 11.013 17.690 1.00 42.03 193 PRO A CA 1
ATOM 1563 C C . PRO A 1 193 ? -1.424 11.769 16.873 1.00 42.03 193 PRO A C 1
ATOM 1565 O O . PRO A 1 193 ? -2.227 11.169 16.152 1.00 42.03 193 PRO A O 1
ATOM 1568 N N . VAL A 1 194 ? -1.424 13.096 16.981 1.00 40.62 194 VAL A N 1
ATOM 1569 C CA . VAL A 1 194 ? -2.014 13.929 15.943 1.00 40.62 194 VAL A CA 1
ATOM 1570 C C . VAL A 1 194 ? -1.106 13.724 14.740 1.00 40.62 194 VAL A C 1
ATOM 1572 O O . VAL A 1 194 ? -0.233 14.535 14.442 1.00 40.62 194 VAL A O 1
ATOM 1575 N N . TYR A 1 195 ? -1.287 12.602 14.045 1.00 42.19 195 TYR A N 1
ATOM 1576 C CA . TYR A 1 195 ? -1.009 12.595 12.637 1.00 42.19 195 TYR A CA 1
ATOM 1577 C C . TYR A 1 195 ? -1.980 13.647 12.094 1.00 42.19 195 TYR A C 1
ATOM 1579 O O . TYR A 1 195 ? -3.166 13.423 11.855 1.00 42.19 195 TYR A O 1
ATOM 1587 N N . GLU A 1 196 ? -1.478 14.873 11.930 1.00 35.97 196 GLU A N 1
ATOM 1588 C CA . GLU A 1 196 ? -1.784 15.561 10.692 1.00 35.97 196 GLU A CA 1
ATOM 1589 C C . GLU A 1 196 ? -1.587 14.471 9.649 1.00 35.97 196 GLU A C 1
ATOM 1591 O O . GLU A 1 196 ? -0.469 13.972 9.487 1.00 35.97 196 GLU A O 1
ATOM 1596 N N . THR A 1 197 ? -2.667 14.019 9.017 1.00 38.28 197 THR A N 1
ATOM 1597 C CA . THR A 1 197 ? -2.574 13.382 7.715 1.00 38.28 197 THR A CA 1
ATOM 1598 C C . THR A 1 197 ? -1.879 14.421 6.853 1.00 38.28 197 THR A C 1
ATOM 1600 O O . THR A 1 197 ? -2.531 15.228 6.198 1.00 38.28 197 THR A O 1
ATOM 1603 N N . ARG A 1 198 ? -0.550 14.521 6.951 1.00 33.53 198 ARG A N 1
ATOM 1604 C CA . ARG A 1 198 ? 0.256 15.311 6.052 1.00 33.53 198 ARG A CA 1
ATOM 1605 C C . ARG A 1 198 ? 0.003 14.590 4.754 1.00 33.53 198 ARG A C 1
ATOM 1607 O O . ARG A 1 198 ? 0.453 13.448 4.635 1.00 33.53 198 ARG A O 1
ATOM 1614 N N . PRO A 1 199 ? -0.799 15.173 3.848 1.00 32.03 199 PRO A N 1
ATOM 1615 C CA . PRO A 1 199 ? -1.090 14.506 2.604 1.00 32.03 199 PRO A CA 1
ATOM 1616 C C . PRO A 1 199 ? 0.270 14.164 2.015 1.00 32.03 199 PRO A C 1
ATOM 1618 O O . PRO A 1 199 ? 1.149 15.029 1.907 1.00 32.03 199 PRO A O 1
ATOM 1621 N N . PHE A 1 200 ? 0.467 12.884 1.710 1.00 33.78 200 PHE A N 1
ATOM 1622 C CA . PHE A 1 200 ? 1.724 12.365 1.178 1.00 33.78 200 PHE A CA 1
ATOM 1623 C C . PHE A 1 200 ? 2.125 13.110 -0.118 1.00 33.78 200 PHE A C 1
ATOM 1625 O O . PHE A 1 200 ? 3.279 13.100 -0.535 1.00 33.78 200 PHE A O 1
ATOM 1632 N N . PHE A 1 201 ? 1.203 13.894 -0.688 1.00 29.61 201 PHE A N 1
ATOM 1633 C CA . PHE A 1 201 ? 1.469 14.978 -1.616 1.00 29.61 201 PHE A CA 1
ATOM 1634 C C . PHE A 1 201 ? 1.443 16.362 -0.951 1.00 29.61 201 PHE A C 1
ATOM 1636 O O . PHE A 1 201 ? 0.417 17.043 -0.882 1.00 29.61 201 PHE A O 1
ATOM 1643 N N . ARG A 1 202 ? 2.631 16.893 -0.637 1.00 26.03 202 ARG A N 1
ATOM 1644 C CA . ARG A 1 202 ? 2.850 18.343 -0.723 1.00 26.03 202 ARG A CA 1
ATOM 1645 C C . ARG A 1 202 ? 2.697 18.714 -2.201 1.00 26.03 202 ARG A C 1
ATOM 1647 O O . ARG A 1 202 ? 3.669 18.693 -2.957 1.00 26.03 202 ARG A O 1
ATOM 1654 N N . ALA A 1 203 ? 1.481 19.041 -2.634 1.00 28.53 203 ALA A N 1
ATOM 1655 C CA . ALA A 1 203 ? 1.276 19.744 -3.890 1.00 28.53 203 ALA A CA 1
ATOM 1656 C C . ALA A 1 203 ? 2.119 21.022 -3.813 1.00 28.53 203 ALA A C 1
ATOM 1658 O O . ALA A 1 203 ? 1.775 21.981 -3.116 1.00 28.53 203 ALA A O 1
ATOM 1659 N N . ARG A 1 204 ? 3.285 21.023 -4.471 1.00 26.45 204 ARG A N 1
ATOM 1660 C CA . ARG A 1 204 ? 4.053 22.245 -4.691 1.00 26.45 204 ARG A CA 1
ATOM 1661 C C . ARG A 1 204 ? 3.104 23.185 -5.421 1.00 26.45 204 ARG A C 1
ATOM 1663 O O . ARG A 1 204 ? 2.894 23.022 -6.621 1.00 26.45 204 ARG A O 1
ATOM 1670 N N . ARG A 1 205 ? 2.551 24.177 -4.716 1.00 28.81 205 ARG A N 1
ATOM 1671 C CA . ARG A 1 205 ? 2.018 25.380 -5.353 1.00 28.81 205 ARG A CA 1
ATOM 1672 C C . ARG A 1 205 ? 3.167 25.942 -6.184 1.00 28.81 205 ARG A C 1
ATOM 1674 O O . ARG A 1 205 ? 4.071 26.581 -5.648 1.00 28.81 205 ARG A O 1
ATOM 1681 N N . ARG A 1 206 ? 3.185 25.651 -7.487 1.00 30.75 206 ARG A N 1
ATOM 1682 C CA . ARG A 1 206 ? 4.003 26.406 -8.429 1.00 30.75 206 ARG A CA 1
ATOM 1683 C C . ARG A 1 206 ? 3.445 27.817 -8.369 1.00 30.75 206 ARG A C 1
ATOM 1685 O O . ARG A 1 206 ? 2.347 28.073 -8.846 1.00 30.75 206 ARG A O 1
ATOM 1692 N N . HIS A 1 207 ? 4.178 28.708 -7.713 1.00 29.17 207 HIS A N 1
ATOM 1693 C CA . HIS A 1 207 ? 3.958 30.135 -7.844 1.00 29.17 207 HIS A CA 1
ATOM 1694 C C . HIS A 1 207 ? 4.156 30.444 -9.329 1.00 29.17 207 HIS A C 1
ATOM 1696 O O . HIS A 1 207 ? 5.281 30.428 -9.834 1.00 29.17 207 HIS A O 1
ATOM 1702 N N . CYS A 1 208 ? 3.053 30.605 -10.054 1.00 28.20 208 CYS A N 1
ATOM 1703 C CA . CYS A 1 208 ? 3.073 31.047 -11.432 1.00 28.20 208 CYS A CA 1
ATOM 1704 C C . CYS A 1 208 ? 3.551 32.502 -11.393 1.00 28.20 208 CYS A C 1
ATOM 1706 O O . CYS A 1 208 ? 2.768 33.418 -11.161 1.00 28.20 208 CYS A O 1
ATOM 1708 N N . ARG A 1 209 ? 4.868 32.722 -11.506 1.00 29.58 209 ARG A N 1
ATOM 1709 C CA . ARG A 1 209 ? 5.412 34.054 -11.774 1.00 29.58 209 ARG A CA 1
ATOM 1710 C C . ARG A 1 209 ? 4.968 34.416 -13.185 1.00 29.58 209 ARG A C 1
ATOM 1712 O O . ARG A 1 209 ? 5.591 33.996 -14.157 1.00 29.58 209 ARG A O 1
ATOM 1719 N N . THR A 1 210 ? 3.898 35.192 -13.285 1.00 34.19 210 THR A N 1
ATOM 1720 C CA . THR A 1 210 ? 3.583 35.985 -14.469 1.00 34.19 210 THR A CA 1
ATOM 1721 C C . THR A 1 210 ? 4.802 36.848 -14.787 1.00 34.19 210 THR A C 1
ATOM 1723 O O . THR A 1 210 ? 5.072 37.852 -14.129 1.00 34.19 210 THR A O 1
ATOM 1726 N N . ARG A 1 211 ? 5.601 36.423 -15.771 1.00 33.03 211 ARG A N 1
ATOM 1727 C CA . ARG A 1 211 ? 6.578 37.301 -16.412 1.00 33.03 211 ARG A CA 1
ATOM 1728 C C . ARG A 1 211 ? 5.774 38.342 -17.181 1.00 33.03 211 ARG A C 1
ATOM 1730 O O . ARG A 1 211 ? 5.162 38.016 -18.192 1.00 33.03 211 ARG A O 1
ATOM 1737 N N . HIS A 1 212 ? 5.775 39.581 -16.697 1.00 33.47 212 HIS A N 1
ATOM 1738 C CA . HIS A 1 212 ? 5.406 40.714 -17.532 1.00 33.47 212 HIS A CA 1
ATOM 1739 C C . HIS A 1 212 ? 6.374 40.764 -18.714 1.00 33.47 212 HIS A C 1
ATOM 1741 O O . HIS A 1 212 ? 7.569 41.018 -18.554 1.00 33.47 212 HIS A O 1
ATOM 1747 N N . VAL A 1 213 ? 5.842 40.467 -19.895 1.00 35.47 213 VAL A N 1
ATOM 1748 C CA . VAL A 1 213 ? 6.478 40.750 -21.174 1.00 35.47 213 VAL A CA 1
ATOM 1749 C C . VAL A 1 213 ? 6.543 42.271 -21.290 1.00 35.47 213 VAL A C 1
ATOM 1751 O O . VAL A 1 213 ? 5.508 42.926 -21.386 1.00 35.47 213 VAL A O 1
ATOM 1754 N N . ARG A 1 214 ? 7.750 42.846 -21.239 1.00 39.38 214 ARG A N 1
ATOM 1755 C CA . ARG A 1 214 ? 7.970 44.184 -21.793 1.00 39.38 214 ARG A CA 1
ATOM 1756 C C . ARG A 1 214 ? 7.945 44.031 -23.310 1.00 39.38 214 ARG A C 1
ATOM 1758 O O . ARG A 1 214 ? 8.793 43.340 -23.868 1.00 39.38 214 ARG A O 1
ATOM 1765 N N . GLN A 1 215 ? 6.913 44.589 -23.927 1.00 35.44 215 GLN A N 1
ATOM 1766 C CA . GLN A 1 215 ? 6.860 44.851 -25.362 1.00 35.44 215 GLN A CA 1
ATOM 1767 C C . GLN A 1 215 ? 7.590 46.178 -25.672 1.00 35.44 215 GLN A C 1
ATOM 1769 O O . GLN A 1 215 ? 7.874 46.917 -24.725 1.00 35.44 215 GLN A O 1
ATOM 1774 N N . PRO A 1 216 ? 7.986 46.382 -26.942 1.00 47.22 216 PRO A N 1
ATOM 1775 C CA . PRO A 1 216 ? 9.317 46.848 -27.345 1.00 47.22 216 PRO A CA 1
ATOM 1776 C C . PRO A 1 216 ? 9.599 48.335 -27.133 1.00 47.22 216 PRO A C 1
ATOM 1778 O O . PRO A 1 216 ? 8.644 49.141 -27.153 1.00 47.22 216 PRO A O 1
#

Sequence (216 aa):
MAPFKEGIWLWNDALCINQQYETEAGLKDQARQLPLMSVIYRQAGNIIIHAGGGYHHDEDTPWVLEYLQEIGVNYRTEYYEALDHAEPTIAHSHRFQAEIELKKAARAWVEGAQEDMRKAARQGDTDYAMISLYDFFDRPYWRRLWIIQELAMAHGSAPILCGDIVTQWRYVRDGALLLSMMADAASTGSEWPVYETRPFFRARRRHCRTRHVRQP